Protein AF-A0A7K3YYY5-F1 (afdb_monomer)

Radius of gyration: 22.56 Å; Cα contacts (8 Å, |Δi|>4): 299; chains: 1; bounding box: 50×40×74 Å

Solvent-accessible surface area (backbone atoms only — not comparable to full-atom values): 12704 Å² total; per-residue (Å²): 137,84,73,69,53,54,70,49,76,43,69,66,47,81,52,103,86,49,78,46,68,67,45,71,48,71,44,64,75,82,80,77,89,84,65,95,71,80,77,69,100,55,52,62,62,56,84,66,67,57,39,70,59,38,50,56,49,40,70,74,57,62,87,79,85,76,77,93,59,60,60,48,72,91,52,88,85,40,77,23,64,22,61,86,87,33,50,31,91,79,64,41,36,48,59,25,50,51,29,37,53,50,30,53,53,37,41,52,52,23,49,49,37,33,51,49,20,52,54,51,44,55,50,47,31,72,74,62,37,45,80,34,54,57,45,85,54,64,94,80,47,94,68,83,51,62,58,44,33,63,44,50,62,44,84,63,59,23,55,51,57,47,48,66,56,49,55,48,41,58,50,51,52,52,53,53,56,56,44,58,40,90,84,51,71,62,51,35,68,64,28,47,32,39,32,54,47,30,52,54,42,23,53,40,22,45,49,54,32,49,48,43,45,26,32,74,70,66,53,135

Sequence (220 aa):
MSRKSVSFRAKEINSDVAQIRDLAISIGAVHEERWDETMGPTPFPGVSALRSWDHHLLNRYKPFYLPFCDLCCICTYGKCDLTGDKRGACGITMPAQQSRMVLIAACIGAATHTSHARHLLSHVIEQFGSDCPVNVGGTSVEVEAPISRLVCGVKPETLGDLEPVLDYCENQITQLLAAAHTGQEGNNLDFESKVFHAGMIDHVGMEVADLAQVSALGYP

Secondary structure (DSSP, 8-state):
-----EEEEEEEEE-SS-EEEEEEEEE--------SSPPPS-SS--TTTTHHHHHHHHHHS------S-SEE-SSTT-PEE-STT-B-TT--BHHHHHHHHHHHHHHHHHHHHHHHHHHHHHHHHHHH-TTPBP-SSGGG-S-S-HHHHHHH-----BGGGGHHHHHHHHHHHHHHHHHTSTTS---HHHHHHHHHHHHHHHHHHHHHHHHHHHHHH---

Nearest PDB structures (foldseek):
  8riu-assembly1_A  TM=9.844E-01  e=3.563E-17  Candidatus Methanoperedenaceae archaeon GB50
  9c0q-assembly1_A  TM=9.875E-01  e=2.666E-16  Methanosarcina thermophila
  3cf4-assembly1_A  TM=9.831E-01  e=1.002E-15  Methanosarcina barkeri
  6elq-assembly1_A  TM=6.031E-01  e=2.777E-03  Carboxydothermus hydrogenoformans
  7b7t-assembly1_B  TM=5.421E-01  e=3.815E-03  Carboxydothermus hydrogenoformans Z-2901

Structure (mmCIF, N/CA/C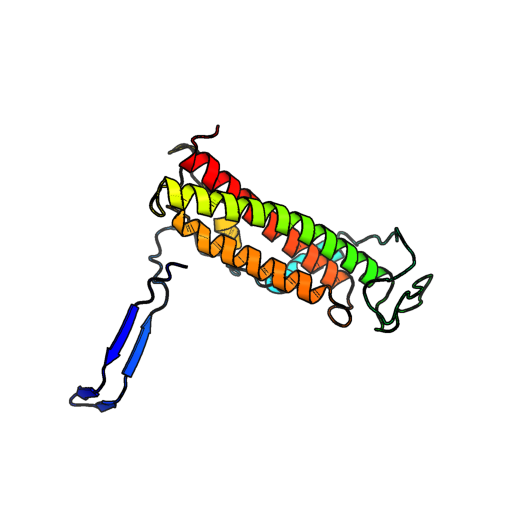/O backbone):
data_AF-A0A7K3YYY5-F1
#
_entry.id   AF-A0A7K3YYY5-F1
#
loop_
_atom_site.group_PDB
_atom_site.id
_atom_site.type_symbol
_atom_site.label_atom_id
_atom_site.label_alt_id
_atom_site.label_comp_id
_atom_site.label_asym_id
_atom_site.label_entity_id
_atom_site.label_seq_id
_atom_site.pdbx_PDB_ins_code
_atom_site.Cartn_x
_atom_site.Cartn_y
_atom_site.Cartn_z
_atom_site.occupancy
_atom_site.B_iso_or_equiv
_atom_site.auth_seq_id
_atom_site.auth_comp_id
_atom_site.auth_asym_id
_atom_site.auth_atom_id
_atom_site.pdbx_PDB_model_num
ATOM 1 N N . MET A 1 1 ? -0.045 4.866 18.875 1.00 37.22 1 MET A N 1
ATOM 2 C CA . MET A 1 1 ? 0.785 3.883 19.649 1.00 37.22 1 MET A CA 1
ATOM 3 C C . MET A 1 1 ? 0.439 3.911 21.144 1.00 37.22 1 MET A C 1
ATOM 5 O O . MET A 1 1 ? 1.209 4.416 21.956 1.00 37.22 1 MET A O 1
ATOM 9 N N . SER A 1 2 ? -0.661 3.268 21.538 1.00 30.84 2 SER A N 1
ATOM 10 C CA . SER A 1 2 ? -0.829 2.737 22.900 1.00 30.84 2 SER A CA 1
ATOM 11 C C . SER A 1 2 ? -0.650 1.220 22.851 1.00 30.84 2 SER A C 1
ATOM 13 O O . SER A 1 2 ? -1.593 0.438 22.925 1.00 30.84 2 SER A O 1
ATOM 15 N N . ARG A 1 3 ? 0.596 0.772 22.652 1.00 44.41 3 ARG A N 1
ATOM 16 C CA . ARG A 1 3 ? 0.935 -0.632 22.896 1.00 44.41 3 ARG A CA 1
ATOM 17 C C . ARG A 1 3 ? 0.920 -0.790 24.410 1.00 44.41 3 ARG A C 1
ATOM 19 O O . ARG A 1 3 ? 1.881 -0.382 25.058 1.00 44.41 3 ARG A O 1
ATOM 26 N N . LYS A 1 4 ? -0.143 -1.354 24.992 1.00 42.31 4 LYS A N 1
ATOM 27 C CA . LYS A 1 4 ? -0.104 -1.838 26.382 1.00 42.31 4 LYS A CA 1
ATOM 28 C C . LYS A 1 4 ? 0.835 -3.047 26.445 1.00 42.31 4 LYS A C 1
ATOM 30 O O . LYS A 1 4 ? 0.408 -4.187 26.554 1.00 42.31 4 LYS A O 1
ATOM 35 N N . SER A 1 5 ? 2.133 -2.790 26.307 1.00 45.72 5 SER A N 1
ATOM 36 C CA . SER A 1 5 ? 3.184 -3.757 26.573 1.00 45.72 5 SER A CA 1
ATOM 37 C C . SER A 1 5 ? 3.315 -3.877 28.081 1.00 45.72 5 SER A C 1
ATOM 39 O O . SER A 1 5 ? 3.649 -2.899 28.757 1.00 45.72 5 SER A O 1
ATOM 41 N N . VAL A 1 6 ? 3.058 -5.063 28.617 1.00 61.53 6 VAL A N 1
ATOM 42 C CA . VAL A 1 6 ? 3.334 -5.336 30.025 1.00 61.53 6 VAL A CA 1
ATOM 43 C C . VAL A 1 6 ? 4.808 -5.701 30.117 1.00 61.53 6 VAL A C 1
ATOM 45 O O . VAL A 1 6 ? 5.219 -6.786 29.712 1.00 61.53 6 VAL A O 1
ATOM 48 N N . SER A 1 7 ? 5.624 -4.770 30.609 1.00 57.38 7 SER A N 1
ATOM 49 C CA . SER A 1 7 ? 7.030 -5.037 30.906 1.00 57.38 7 SER A CA 1
ATOM 50 C C . SER A 1 7 ? 7.212 -5.273 32.401 1.00 57.38 7 SER A C 1
ATOM 52 O O . SER A 1 7 ? 6.953 -4.380 33.208 1.00 57.38 7 SER A O 1
ATOM 54 N N . PHE A 1 8 ? 7.701 -6.452 32.763 1.00 72.50 8 PHE A N 1
ATOM 55 C CA . PHE A 1 8 ? 8.108 -6.809 34.113 1.00 72.50 8 PHE A CA 1
ATOM 56 C C . PHE A 1 8 ? 9.637 -6.881 34.180 1.00 72.50 8 PHE A C 1
ATOM 58 O O . PHE A 1 8 ? 10.280 -7.485 33.322 1.00 72.50 8 PHE A O 1
ATOM 65 N N . ARG A 1 9 ? 10.238 -6.265 35.201 1.00 78.88 9 ARG A N 1
ATOM 66 C CA . ARG A 1 9 ? 11.679 -6.363 35.471 1.00 78.88 9 ARG A CA 1
ATOM 67 C C . ARG A 1 9 ? 11.901 -6.815 36.907 1.00 78.88 9 ARG A C 1
ATOM 69 O O . ARG A 1 9 ? 11.417 -6.166 37.830 1.00 78.88 9 ARG A O 1
ATOM 76 N N . ALA A 1 10 ? 12.685 -7.871 37.086 1.00 81.31 10 ALA A N 1
ATOM 77 C CA . ALA A 1 10 ? 13.155 -8.341 38.381 1.00 81.31 10 ALA A CA 1
ATOM 78 C C . ALA A 1 10 ? 14.687 -8.341 38.406 1.00 81.31 10 ALA A C 1
ATOM 80 O O . ALA A 1 10 ? 15.334 -8.930 37.546 1.00 81.31 10 ALA A O 1
ATOM 81 N N . LYS A 1 11 ? 15.270 -7.676 39.409 1.00 75.56 11 LYS A N 1
ATOM 82 C CA . LYS A 1 11 ? 16.732 -7.593 39.569 1.00 75.56 11 LYS A CA 1
ATOM 83 C C . LYS A 1 11 ? 17.349 -8.927 39.985 1.00 75.56 11 LYS A C 1
ATOM 85 O O . LYS A 1 11 ? 18.438 -9.262 39.540 1.00 75.56 11 LYS A O 1
ATOM 90 N N . GLU A 1 12 ? 16.651 -9.688 40.819 1.00 76.19 12 GLU A N 1
ATOM 91 C CA . GLU A 1 12 ? 17.109 -10.995 41.276 1.00 76.19 12 GLU A CA 1
ATOM 92 C C . GLU A 1 12 ? 15.895 -11.862 41.624 1.00 76.19 12 GLU A C 1
ATOM 94 O O . GLU A 1 12 ? 15.002 -11.425 42.352 1.00 76.19 12 GLU A O 1
ATOM 99 N N . ILE A 1 13 ? 15.845 -13.071 41.068 1.00 81.75 13 ILE A N 1
ATOM 100 C CA . ILE A 1 13 ? 14.869 -14.110 41.393 1.00 81.75 13 ILE A CA 1
ATOM 101 C C . ILE A 1 13 ? 15.654 -15.304 41.915 1.00 81.75 13 ILE A C 1
ATOM 103 O O . ILE A 1 13 ? 16.412 -15.926 41.172 1.00 81.75 13 ILE A O 1
ATOM 107 N N . ASN A 1 14 ? 15.449 -15.618 43.191 1.00 78.56 14 ASN A N 1
ATOM 108 C CA . ASN A 1 14 ? 15.999 -16.803 43.833 1.00 78.56 14 ASN A CA 1
ATOM 109 C C . ASN A 1 14 ? 14.876 -17.817 44.024 1.00 78.56 14 ASN A C 1
ATOM 111 O O . ASN A 1 14 ? 13.866 -17.518 44.660 1.00 78.56 14 ASN A O 1
ATOM 115 N N . SER A 1 15 ? 15.064 -19.006 43.469 1.00 80.88 15 SER A N 1
ATOM 116 C CA . SER A 1 15 ? 14.205 -20.168 43.681 1.00 80.88 15 SER A CA 1
ATOM 117 C C . SER A 1 15 ? 15.064 -21.361 44.085 1.00 80.88 15 SER A C 1
ATOM 119 O O . SER A 1 15 ? 16.271 -21.364 43.838 1.00 80.88 15 SER A O 1
ATOM 121 N N . ASP A 1 16 ? 14.437 -22.404 44.625 1.00 78.69 16 ASP A N 1
ATOM 122 C CA . ASP A 1 16 ? 15.117 -23.644 45.026 1.00 78.69 16 ASP A CA 1
ATOM 123 C C . ASP A 1 16 ? 15.798 -24.377 43.849 1.00 78.69 16 ASP A C 1
ATOM 125 O O . ASP A 1 16 ? 16.561 -25.318 44.057 1.00 78.69 16 ASP A O 1
ATOM 129 N N . VAL A 1 17 ? 15.532 -23.947 42.608 1.00 77.06 17 VAL A N 1
ATOM 130 C CA . VAL A 1 17 ? 16.016 -24.572 41.369 1.00 77.06 17 VAL A CA 1
ATOM 131 C C . VAL A 1 17 ? 16.963 -23.658 40.577 1.00 77.06 17 VAL A C 1
ATOM 133 O O . VAL A 1 17 ? 17.814 -24.152 39.840 1.00 77.06 17 VAL A O 1
ATOM 136 N N . ALA A 1 18 ? 16.849 -22.333 40.709 1.00 72.69 18 ALA A N 1
ATOM 137 C CA . ALA A 1 18 ? 17.673 -21.383 39.962 1.00 72.69 18 ALA A CA 1
ATOM 138 C C . ALA A 1 18 ? 17.751 -19.999 40.623 1.00 72.69 18 ALA A C 1
ATOM 140 O O . ALA A 1 18 ? 16.767 -19.498 41.176 1.00 72.69 18 ALA A O 1
ATOM 141 N N . GLN A 1 19 ? 18.914 -19.361 40.465 1.00 82.94 19 GLN A N 1
ATOM 142 C CA . GLN A 1 19 ? 19.168 -17.953 40.769 1.00 82.94 19 GLN A CA 1
ATOM 143 C C . GLN A 1 19 ? 19.337 -17.188 39.452 1.00 82.94 19 GLN A C 1
ATOM 145 O O . GLN A 1 19 ? 20.291 -17.416 38.708 1.00 82.94 19 GLN A O 1
ATOM 150 N N . ILE A 1 20 ? 18.393 -16.298 39.152 1.00 81.19 20 ILE A N 1
ATOM 151 C CA . ILE A 1 20 ? 18.349 -15.510 37.916 1.00 81.19 20 ILE A CA 1
ATOM 152 C C . ILE A 1 20 ? 18.539 -14.041 38.282 1.00 81.19 20 ILE A C 1
ATOM 154 O O . ILE A 1 20 ? 17.787 -13.497 39.089 1.00 81.19 20 ILE A O 1
ATOM 158 N N . ARG A 1 21 ? 19.535 -13.389 37.680 1.00 77.81 21 ARG A N 1
ATOM 159 C CA . ARG A 1 21 ? 19.787 -11.950 37.831 1.00 77.81 21 ARG A CA 1
ATOM 160 C C . ARG A 1 21 ? 19.373 -11.207 36.569 1.00 77.81 21 ARG A C 1
AT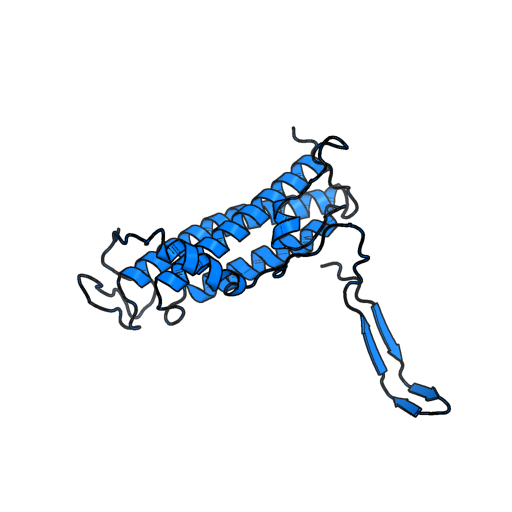OM 162 O O . ARG A 1 21 ? 19.509 -11.742 35.473 1.00 77.81 21 ARG A O 1
ATOM 169 N N . ASP A 1 22 ? 18.862 -9.995 36.756 1.00 81.62 22 ASP A N 1
ATOM 170 C CA . ASP A 1 22 ? 18.472 -9.065 35.690 1.00 81.62 22 ASP A CA 1
ATOM 171 C C . ASP A 1 22 ? 17.435 -9.622 34.696 1.00 81.62 22 ASP A C 1
ATOM 173 O O . ASP A 1 22 ? 17.550 -9.470 33.479 1.00 81.62 22 ASP A O 1
ATOM 177 N N . LEU A 1 23 ? 16.372 -10.248 35.211 1.00 78.31 23 LEU A N 1
ATOM 178 C CA . LEU A 1 23 ? 15.281 -10.746 34.379 1.00 78.31 23 LEU A CA 1
ATOM 179 C C . LEU A 1 23 ? 14.399 -9.591 33.882 1.00 78.31 23 LEU A C 1
ATOM 181 O O . LEU A 1 23 ? 13.774 -8.881 34.672 1.00 78.31 23 LEU A O 1
ATOM 185 N N . ALA A 1 24 ? 14.282 -9.453 32.563 1.00 74.25 24 ALA A N 1
ATOM 186 C CA . ALA A 1 24 ? 13.327 -8.566 31.909 1.00 74.25 24 ALA A CA 1
ATOM 187 C C . ALA A 1 24 ? 12.376 -9.385 31.029 1.00 74.25 24 ALA A C 1
ATOM 189 O O . ALA A 1 24 ? 12.809 -10.056 30.095 1.00 74.25 24 ALA A O 1
ATOM 190 N N . ILE A 1 25 ? 11.079 -9.315 31.324 1.00 74.19 25 ILE A N 1
ATOM 191 C CA . ILE A 1 25 ? 10.012 -9.939 30.541 1.00 74.19 25 ILE A CA 1
ATOM 192 C C . ILE A 1 25 ? 9.185 -8.819 29.919 1.00 74.19 25 ILE A C 1
ATOM 194 O O . ILE A 1 25 ? 8.678 -7.954 30.629 1.00 74.19 25 ILE A O 1
ATOM 198 N N . SER A 1 26 ? 9.026 -8.853 28.601 1.00 59.25 26 SER A N 1
ATOM 199 C CA . SER A 1 26 ? 8.143 -7.947 27.869 1.00 59.25 26 SER A CA 1
ATOM 200 C C . SER A 1 26 ? 7.083 -8.776 27.163 1.00 59.25 26 SER A C 1
ATOM 202 O O . SER A 1 26 ? 7.399 -9.520 26.237 1.00 59.25 26 SER A O 1
ATOM 204 N N . ILE A 1 27 ? 5.835 -8.652 27.605 1.00 62.72 27 ILE A N 1
ATOM 205 C CA . ILE A 1 27 ? 4.683 -9.245 26.927 1.00 62.72 27 ILE A CA 1
ATOM 206 C C . ILE A 1 27 ? 4.158 -8.198 25.941 1.00 62.72 27 ILE A C 1
ATOM 208 O O . ILE A 1 27 ? 3.929 -7.043 26.314 1.00 62.72 27 ILE A O 1
ATOM 212 N N . GLY A 1 28 ? 4.038 -8.595 24.670 1.00 58.12 28 GLY A N 1
ATOM 213 C CA . GLY A 1 28 ? 3.443 -7.777 23.610 1.00 58.12 28 GLY A CA 1
ATOM 214 C C . GLY A 1 28 ? 1.947 -7.532 23.832 1.00 58.12 28 GLY A C 1
ATOM 215 O O . GLY A 1 28 ? 1.412 -7.845 24.892 1.00 58.12 28 GLY A O 1
ATOM 216 N N . ALA A 1 29 ? 1.261 -6.965 22.838 1.00 57.94 29 ALA A N 1
ATOM 217 C CA . ALA A 1 29 ? -0.191 -6.813 22.908 1.00 57.94 29 ALA A CA 1
ATOM 218 C C . ALA A 1 29 ? -0.850 -8.189 23.125 1.00 57.94 29 ALA A C 1
ATOM 220 O O . ALA A 1 29 ? -0.596 -9.127 22.371 1.00 57.94 29 ALA A O 1
ATOM 221 N N . VAL A 1 30 ? -1.649 -8.311 24.186 1.00 52.91 30 VAL A N 1
ATOM 222 C CA . VAL A 1 30 ? -2.445 -9.510 24.461 1.00 52.91 30 VAL A CA 1
ATOM 223 C C . VAL A 1 30 ? -3.780 -9.318 23.757 1.00 52.91 30 VAL A C 1
ATOM 225 O O . VAL A 1 30 ? -4.568 -8.468 24.165 1.00 52.91 30 VAL A O 1
ATOM 228 N N . HIS A 1 31 ? -4.005 -10.075 22.687 1.00 51.03 31 HIS A N 1
ATOM 229 C CA . HIS A 1 31 ? -5.295 -10.130 22.010 1.00 51.03 31 HIS A CA 1
ATOM 230 C C . HIS A 1 31 ? -6.090 -11.297 22.588 1.00 51.03 31 HIS A C 1
ATOM 232 O O . HIS A 1 31 ? -5.642 -12.440 22.566 1.00 51.03 31 HIS A O 1
ATOM 238 N N . GLU A 1 32 ? -7.249 -10.992 23.154 1.00 49.09 32 GLU A N 1
ATOM 239 C CA . GLU A 1 32 ? -8.235 -11.993 23.539 1.00 49.09 32 GLU A CA 1
ATOM 240 C C . GLU A 1 32 ? -8.949 -12.427 22.245 1.00 49.09 32 GLU A C 1
ATOM 242 O O . GLU A 1 32 ? -9.440 -11.569 21.509 1.00 49.09 32 GLU A O 1
ATOM 247 N N . GLU A 1 33 ? -8.958 -13.722 21.905 1.00 51.88 33 GLU A N 1
ATOM 248 C CA . GLU A 1 33 ? -9.746 -14.221 20.766 1.00 51.88 33 GLU A CA 1
ATOM 249 C C . GLU A 1 33 ? -11.235 -14.004 21.080 1.00 51.88 33 GLU A C 1
ATOM 251 O O . GLU A 1 33 ? -11.827 -14.726 21.878 1.00 51.88 33 GLU A O 1
ATOM 256 N N . ARG A 1 34 ? -11.824 -12.953 20.498 1.00 55.72 34 ARG A N 1
ATOM 257 C CA . ARG A 1 34 ? -13.210 -12.512 20.753 1.00 55.72 34 ARG A CA 1
ATOM 258 C C . ARG A 1 34 ? -14.171 -12.767 19.588 1.00 55.72 34 ARG A C 1
ATOM 260 O O . ARG A 1 34 ? -15.271 -12.219 19.567 1.00 55.72 34 ARG A O 1
ATOM 267 N N . TRP A 1 35 ? -13.770 -13.560 18.599 1.00 74.19 35 TRP A N 1
ATOM 268 C CA . TRP A 1 35 ? -14.572 -13.815 17.401 1.00 74.19 35 TRP A CA 1
ATOM 269 C C . TRP A 1 35 ? -14.365 -15.231 16.857 1.00 74.19 35 TRP A C 1
ATOM 271 O O . TRP A 1 35 ? -13.250 -15.742 16.850 1.00 74.19 35 TRP A O 1
ATOM 281 N N . ASP A 1 36 ? -15.453 -15.850 16.397 1.00 74.88 36 ASP A N 1
ATOM 2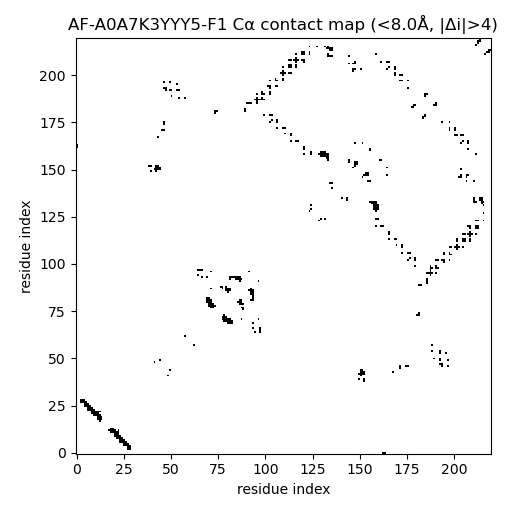82 C CA . ASP A 1 36 ? -15.480 -17.253 15.955 1.00 74.88 36 ASP A CA 1
ATOM 283 C C . ASP A 1 36 ? -14.849 -17.471 14.563 1.00 74.88 36 ASP A C 1
ATOM 285 O O . ASP A 1 36 ? -14.702 -18.603 14.097 1.00 74.88 36 ASP A O 1
ATOM 289 N N . GLU A 1 37 ? -14.479 -16.391 13.869 1.00 76.62 37 GLU A N 1
ATOM 290 C CA . GLU A 1 37 ? -13.865 -16.450 12.545 1.00 76.62 37 GLU A CA 1
ATOM 291 C C . GLU A 1 37 ? -12.387 -16.830 12.640 1.00 76.62 37 GLU A C 1
ATOM 293 O O . GLU A 1 37 ? -11.580 -16.176 13.299 1.00 76.62 37 GLU A O 1
ATOM 298 N N . THR A 1 38 ? -12.005 -17.891 11.928 1.00 82.94 38 THR A N 1
ATOM 299 C CA . THR A 1 38 ? -10.602 -18.303 11.855 1.00 82.94 38 THR A CA 1
ATOM 300 C C . THR A 1 38 ? -9.789 -17.269 11.083 1.00 82.94 38 THR A C 1
ATOM 302 O O . THR A 1 38 ? -10.114 -16.940 9.941 1.00 82.94 38 THR A O 1
ATOM 305 N N . MET A 1 39 ? -8.695 -16.798 11.683 1.00 85.38 39 MET A N 1
ATOM 306 C CA . MET A 1 39 ? -7.787 -15.855 11.038 1.00 85.38 39 MET A CA 1
ATOM 307 C C . MET A 1 39 ? -7.217 -16.433 9.735 1.00 85.38 39 MET A C 1
ATOM 309 O O . MET A 1 39 ? -6.764 -17.580 9.680 1.00 85.38 39 MET A O 1
ATOM 313 N N . GLY A 1 40 ? -7.225 -15.612 8.684 1.00 85.56 40 GLY A N 1
ATOM 314 C CA . GLY A 1 40 ? -6.629 -15.960 7.399 1.00 85.56 40 GLY A CA 1
ATOM 315 C C . GLY A 1 40 ? -5.110 -16.179 7.487 1.00 85.56 40 GLY A C 1
ATOM 316 O O . GLY A 1 40 ? -4.467 -15.818 8.472 1.00 85.56 40 GLY A O 1
ATOM 317 N N . PRO A 1 41 ? -4.489 -16.736 6.435 1.00 90.00 41 PRO A N 1
ATOM 318 C CA . PRO A 1 41 ? -3.081 -17.135 6.467 1.00 90.00 41 PRO A CA 1
ATOM 319 C C . PRO A 1 41 ? -2.093 -15.960 6.435 1.00 90.00 41 PRO A C 1
ATOM 321 O O . PRO A 1 41 ? -0.885 -16.177 6.524 1.00 90.00 41 PRO A O 1
ATOM 324 N N . THR A 1 42 ? -2.557 -14.727 6.208 1.00 93.62 42 THR A N 1
ATOM 325 C CA . THR A 1 42 ? -1.673 -13.586 5.924 1.00 93.62 42 THR A CA 1
ATOM 326 C C . THR A 1 42 ? -2.216 -12.265 6.490 1.00 93.62 42 THR A C 1
ATOM 328 O O . THR A 1 42 ? -2.483 -11.348 5.717 1.00 93.62 42 THR A O 1
ATOM 331 N N . PRO A 1 43 ? -2.394 -12.139 7.820 1.00 94.56 43 PRO A N 1
ATOM 332 C CA . PRO A 1 43 ? -2.711 -10.854 8.440 1.00 94.56 43 PRO A CA 1
ATOM 333 C C . PRO A 1 43 ? -1.521 -9.893 8.308 1.00 94.56 43 PRO A C 1
ATOM 335 O O . PRO A 1 43 ? -0.365 -10.310 8.416 1.00 94.56 43 PRO A O 1
ATOM 338 N N . PHE A 1 44 ? -1.806 -8.610 8.087 1.00 96.94 44 PHE A N 1
ATOM 339 C CA . PHE A 1 44 ? -0.809 -7.561 7.849 1.00 96.94 44 PHE A CA 1
ATOM 340 C C . PHE A 1 44 ? 0.223 -7.957 6.772 1.00 96.94 44 PHE A C 1
ATOM 342 O O . PHE A 1 44 ? 1.430 -7.983 7.046 1.00 96.94 44 PHE A O 1
ATOM 349 N N . PRO A 1 45 ? -0.217 -8.292 5.541 1.00 98.06 45 PRO A N 1
ATOM 350 C CA . PRO A 1 45 ? 0.679 -8.780 4.503 1.00 98.06 45 PRO A CA 1
ATOM 351 C C . PRO A 1 45 ? 1.793 -7.769 4.218 1.00 98.06 45 PRO A C 1
ATOM 353 O O . PRO A 1 45 ? 1.551 -6.576 4.042 1.00 98.06 45 PRO A O 1
ATOM 356 N N . GLY A 1 46 ? 3.033 -8.249 4.145 1.00 97.88 46 GLY A N 1
ATOM 357 C CA . GLY A 1 46 ? 4.125 -7.465 3.576 1.00 97.88 46 GLY A CA 1
ATOM 358 C C . GLY A 1 46 ? 4.016 -7.384 2.052 1.00 97.88 46 GLY A C 1
ATOM 359 O O . GLY A 1 46 ? 3.316 -8.178 1.428 1.00 97.88 46 GLY A O 1
ATOM 360 N N . VAL A 1 47 ? 4.795 -6.489 1.445 1.00 97.38 47 VAL A N 1
ATOM 361 C CA . VAL A 1 47 ? 4.811 -6.213 -0.007 1.00 97.38 47 VAL A CA 1
ATOM 362 C C . VAL A 1 47 ? 4.955 -7.459 -0.902 1.00 97.38 47 VAL A C 1
ATOM 364 O O . VAL A 1 47 ? 4.523 -7.451 -2.049 1.00 97.38 47 VAL A O 1
ATOM 367 N N . SER A 1 48 ? 5.575 -8.538 -0.418 1.00 96.94 48 SER A N 1
ATOM 368 C CA . SER A 1 48 ? 5.761 -9.785 -1.176 1.00 96.94 48 SER A CA 1
ATOM 369 C C . SER A 1 48 ? 4.786 -10.905 -0.807 1.00 96.94 48 SER A C 1
ATOM 371 O O . SER A 1 48 ? 4.810 -11.957 -1.447 1.00 96.94 48 SER A O 1
ATOM 373 N N . ALA A 1 49 ? 3.947 -10.716 0.213 1.00 97.88 49 ALA A N 1
ATOM 374 C CA . ALA A 1 49 ? 3.174 -11.798 0.813 1.00 97.88 49 ALA A CA 1
ATOM 375 C C . ALA A 1 49 ? 2.106 -12.365 -0.139 1.00 97.88 49 ALA A C 1
ATOM 377 O O . ALA A 1 49 ? 1.885 -13.573 -0.160 1.00 97.88 49 ALA A O 1
ATOM 378 N N . LEU A 1 50 ? 1.509 -11.510 -0.977 1.00 97.62 50 LEU A N 1
ATOM 379 C CA . LEU A 1 50 ? 0.479 -11.891 -1.952 1.00 97.62 50 LEU A CA 1
ATOM 380 C C . LEU A 1 50 ? 1.028 -12.124 -3.367 1.00 97.62 50 LEU A C 1
ATOM 382 O O . LEU A 1 50 ? 0.276 -12.470 -4.276 1.00 97.62 50 LEU A O 1
ATOM 386 N N . ARG A 1 51 ? 2.352 -12.045 -3.555 1.00 97.94 51 ARG A N 1
ATOM 387 C CA . ARG A 1 51 ? 3.003 -12.123 -4.873 1.00 97.94 51 ARG A CA 1
ATOM 388 C C . ARG A 1 51 ? 2.595 -13.353 -5.684 1.00 97.94 51 ARG A C 1
ATOM 390 O O . ARG A 1 51 ? 2.466 -13.272 -6.902 1.00 97.94 51 ARG A O 1
ATOM 397 N N . SER A 1 52 ? 2.434 -14.509 -5.042 1.00 98.06 52 SER A N 1
ATOM 398 C CA . SER A 1 52 ? 2.028 -15.743 -5.730 1.00 98.06 52 SER A CA 1
ATOM 399 C C . SER A 1 52 ? 0.624 -15.631 -6.329 1.00 98.06 52 SER A C 1
ATOM 401 O O . SER A 1 52 ? 0.406 -16.051 -7.467 1.00 98.06 52 SER A O 1
ATOM 403 N N . TRP A 1 53 ? -0.304 -15.028 -5.588 1.00 98.06 53 TRP A N 1
ATOM 404 C CA . TRP A 1 53 ? -1.657 -14.740 -6.044 1.00 98.06 53 TRP A CA 1
ATOM 405 C C . TRP A 1 53 ? -1.663 -13.664 -7.132 1.00 98.06 53 TRP A C 1
ATOM 407 O O . TRP A 1 53 ? -2.277 -13.850 -8.183 1.00 98.06 53 TRP A O 1
ATOM 417 N N . ASP A 1 54 ? -0.886 -12.600 -6.950 1.00 98.44 54 ASP A N 1
ATOM 418 C CA . ASP A 1 54 ? -0.759 -11.530 -7.939 1.00 98.44 54 ASP A CA 1
ATOM 419 C C . ASP A 1 54 ? -0.232 -12.062 -9.273 1.00 98.44 54 ASP A C 1
ATOM 421 O O . ASP A 1 54 ? -0.795 -11.792 -10.332 1.00 98.44 54 ASP A O 1
ATOM 425 N N . HIS A 1 55 ? 0.810 -12.897 -9.242 1.00 98.50 55 HIS A N 1
ATOM 426 C CA . HIS A 1 55 ? 1.354 -13.532 -10.445 1.00 98.50 55 HIS A CA 1
ATOM 427 C C . HIS A 1 55 ? 0.361 -14.503 -11.087 1.00 98.50 55 HIS A C 1
ATOM 429 O O . HIS A 1 55 ? 0.335 -14.617 -12.314 1.00 98.50 55 HIS A O 1
ATOM 435 N N . HIS A 1 56 ? -0.493 -15.168 -10.302 1.00 98.50 56 HIS A N 1
ATOM 436 C CA . HIS A 1 56 ? -1.591 -15.962 -10.854 1.00 98.50 56 HIS A CA 1
ATOM 437 C C . HIS A 1 56 ? -2.552 -15.088 -11.674 1.00 98.50 56 HIS A C 1
ATOM 439 O O . HIS A 1 56 ? -2.913 -15.458 -12.798 1.00 98.50 56 HIS A O 1
ATOM 445 N N . LEU A 1 57 ? -2.917 -13.910 -11.156 1.00 98.50 57 LEU A N 1
ATOM 446 C CA . LEU A 1 57 ? -3.756 -12.942 -11.865 1.00 98.50 57 LEU A CA 1
ATOM 447 C C . LEU A 1 57 ? -3.054 -12.384 -13.106 1.00 98.50 57 LEU A C 1
ATOM 449 O O . LEU A 1 57 ? -3.632 -12.433 -14.190 1.00 98.50 57 LEU A O 1
ATOM 453 N N . LEU A 1 58 ? -1.804 -11.933 -12.984 1.00 98.19 58 LEU A N 1
ATOM 454 C CA . LEU A 1 58 ? -1.020 -11.339 -14.077 1.00 98.19 58 LEU A CA 1
ATOM 455 C C . LEU A 1 58 ? -0.707 -12.335 -15.200 1.00 98.19 58 LEU A C 1
ATOM 457 O O . LEU A 1 58 ? -0.549 -11.947 -16.358 1.00 98.19 58 LEU A O 1
ATOM 461 N N . ASN A 1 59 ? -0.645 -13.631 -14.889 1.00 97.62 59 ASN A N 1
ATOM 462 C CA . ASN A 1 59 ? -0.497 -14.666 -15.907 1.00 97.62 59 ASN A CA 1
ATOM 463 C C . ASN A 1 59 ? -1.757 -14.797 -16.782 1.00 97.62 59 ASN A C 1
ATOM 465 O O . ASN A 1 59 ? -1.652 -15.052 -17.984 1.00 97.62 59 ASN A O 1
ATOM 469 N N . ARG A 1 60 ? -2.947 -14.607 -16.193 1.00 98.00 60 ARG A N 1
ATOM 470 C CA . ARG A 1 60 ? -4.226 -14.605 -16.920 1.00 98.00 60 ARG A CA 1
ATOM 471 C C . ARG A 1 60 ? -4.478 -13.266 -17.612 1.00 98.00 60 ARG A C 1
ATOM 473 O O . ARG A 1 60 ? -4.807 -13.242 -18.794 1.00 98.00 60 ARG A O 1
ATOM 480 N N . TYR A 1 61 ? -4.313 -12.172 -16.879 1.00 97.94 61 TYR A N 1
ATOM 481 C CA . TYR A 1 61 ? -4.542 -10.801 -17.320 1.00 97.94 61 TYR A CA 1
ATOM 482 C C . TYR A 1 61 ? -3.198 -10.110 -17.523 1.00 97.94 61 TYR A C 1
ATOM 484 O O . TYR A 1 61 ? -2.692 -9.413 -16.645 1.00 97.94 61 TYR A O 1
ATOM 492 N N . LYS A 1 62 ? -2.593 -10.357 -18.688 1.00 97.19 62 LYS A N 1
ATOM 493 C CA . LYS A 1 62 ? -1.253 -9.854 -18.989 1.00 97.19 62 LYS A CA 1
ATOM 494 C C . LYS A 1 62 ? -1.252 -8.324 -19.065 1.00 97.19 62 LYS A C 1
ATOM 496 O O . LYS A 1 62 ? -2.053 -7.775 -19.827 1.00 97.19 62 LYS A O 1
ATOM 501 N N . PRO A 1 63 ? -0.336 -7.646 -18.356 1.00 95.75 63 PRO A N 1
ATOM 502 C CA . PRO A 1 63 ? -0.155 -6.210 -18.496 1.00 95.75 63 PRO A CA 1
ATOM 503 C C . PRO A 1 63 ? 0.174 -5.833 -19.937 1.00 95.75 63 PRO A C 1
ATOM 505 O O . PRO A 1 63 ? 0.943 -6.521 -20.618 1.00 95.75 63 PRO A O 1
ATOM 508 N N . PHE A 1 64 ? -0.387 -4.716 -20.383 1.00 94.38 64 PHE A N 1
ATOM 509 C CA . PHE A 1 64 ? -0.088 -4.136 -21.681 1.00 94.38 64 PHE A CA 1
ATOM 510 C C . PHE A 1 64 ? 0.623 -2.798 -21.494 1.00 94.38 64 PHE A C 1
ATOM 512 O O . PHE A 1 64 ? 0.091 -1.883 -20.870 1.00 94.38 64 PHE A O 1
ATOM 519 N N . TYR A 1 65 ? 1.838 -2.705 -22.029 1.00 93.38 65 TYR A N 1
ATOM 520 C CA . TYR A 1 65 ? 2.751 -1.590 -21.800 1.00 93.38 65 TYR A CA 1
ATOM 521 C C . TYR A 1 65 ? 2.740 -0.620 -22.980 1.00 93.38 65 TYR A C 1
ATOM 523 O O . TYR A 1 65 ? 3.350 -0.888 -24.017 1.00 93.38 65 TYR A O 1
ATOM 531 N N . LEU A 1 66 ? 2.059 0.513 -22.808 1.00 92.00 66 LEU A N 1
ATOM 532 C CA . LEU A 1 66 ? 2.057 1.636 -23.744 1.00 92.00 66 LEU A CA 1
ATOM 533 C C . LEU A 1 66 ? 2.743 2.848 -23.094 1.00 92.00 66 LEU A C 1
ATOM 535 O O . LEU A 1 66 ? 2.138 3.492 -22.233 1.00 92.00 66 LEU A O 1
ATOM 539 N N . PRO A 1 67 ? 3.991 3.183 -23.476 1.00 87.31 67 PRO A N 1
ATOM 540 C CA . PRO A 1 67 ? 4.703 4.295 -22.862 1.00 87.31 67 PRO A CA 1
ATOM 541 C C . PRO A 1 67 ? 4.021 5.619 -23.184 1.00 87.31 67 PRO A C 1
ATOM 543 O O . PRO A 1 67 ? 3.835 5.965 -24.346 1.00 87.31 67 PRO A O 1
ATOM 546 N N . PHE A 1 68 ? 3.724 6.406 -22.149 1.00 88.31 68 PHE A N 1
ATOM 547 C CA . PHE A 1 68 ? 3.368 7.817 -22.324 1.00 88.31 68 PHE A CA 1
ATOM 548 C C . PHE A 1 68 ? 4.597 8.683 -22.659 1.00 88.31 68 PHE A C 1
ATOM 550 O O . PHE A 1 68 ? 4.462 9.799 -23.154 1.00 88.31 68 PHE A O 1
ATOM 557 N N . CYS A 1 69 ? 5.797 8.192 -22.333 1.00 92.94 69 CYS A N 1
ATOM 558 C CA . CYS A 1 69 ? 7.080 8.848 -22.546 1.00 92.94 69 CYS A CA 1
ATOM 559 C C . CYS A 1 69 ? 8.164 7.783 -22.727 1.00 92.94 69 CYS A C 1
ATOM 561 O O . CYS A 1 69 ? 8.262 6.862 -21.914 1.00 92.94 69 CYS A O 1
ATOM 563 N N . ASP A 1 70 ? 9.014 7.950 -23.741 1.00 95.81 70 ASP A N 1
ATOM 564 C CA . ASP A 1 70 ? 10.093 7.001 -24.035 1.00 95.81 70 ASP A CA 1
ATOM 565 C C . ASP A 1 70 ? 11.359 7.209 -23.181 1.00 95.81 70 ASP A C 1
ATOM 567 O O . ASP A 1 70 ? 12.386 6.560 -23.388 1.00 95.81 70 ASP A O 1
ATOM 571 N N . LEU A 1 71 ? 11.308 8.119 -22.204 1.00 96.56 71 LEU A N 1
ATOM 572 C CA . LEU A 1 71 ? 12.452 8.506 -21.383 1.00 96.56 71 LEU A CA 1
ATOM 573 C C . LEU A 1 71 ? 12.253 8.154 -19.906 1.00 96.56 71 LEU A C 1
ATOM 575 O O . LEU A 1 71 ? 11.184 8.355 -19.330 1.00 96.56 71 LEU A O 1
ATOM 579 N N . CYS A 1 72 ? 13.336 7.745 -19.245 1.00 97.31 72 CYS A N 1
ATOM 580 C CA . CYS A 1 72 ? 13.413 7.698 -17.785 1.00 97.31 72 CYS A CA 1
ATOM 581 C C . CYS A 1 72 ? 14.194 8.904 -17.239 1.00 97.31 72 CYS A C 1
ATOM 583 O O . CYS A 1 72 ? 15.365 9.104 -17.573 1.00 97.31 72 CYS A O 1
ATOM 585 N N . CYS A 1 73 ? 13.558 9.661 -16.338 1.00 96.44 73 CYS A N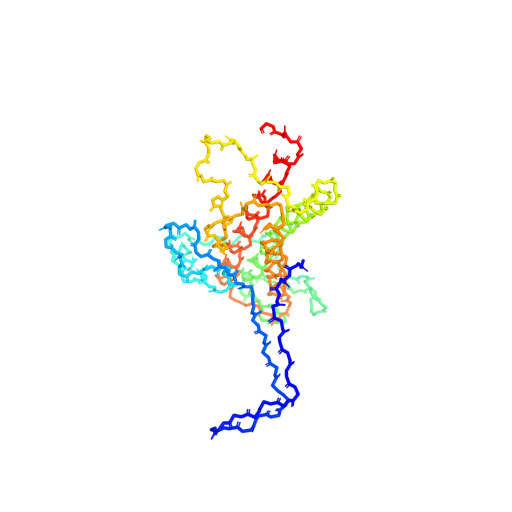 1
ATOM 586 C CA . CYS A 1 73 ? 14.082 10.906 -15.756 1.00 96.44 73 CYS A CA 1
ATOM 587 C C . CYS A 1 73 ? 14.198 10.874 -14.215 1.00 96.44 73 CYS A C 1
ATOM 589 O O . CYS A 1 73 ? 14.297 11.925 -13.596 1.00 96.44 73 CYS A O 1
ATOM 591 N N . ILE A 1 74 ? 14.148 9.694 -13.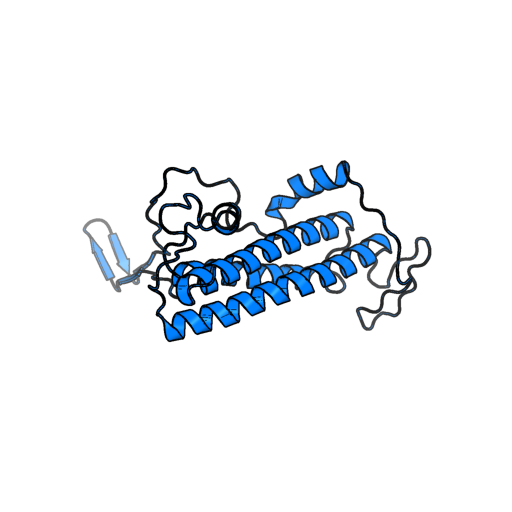584 1.00 95.56 74 ILE A N 1
ATOM 592 C CA . ILE A 1 74 ? 14.002 9.562 -12.116 1.00 95.56 74 ILE A CA 1
ATOM 593 C C . ILE A 1 74 ? 15.285 9.886 -11.324 1.00 95.56 74 ILE A C 1
ATOM 595 O O . ILE A 1 74 ? 15.216 10.161 -10.132 1.00 95.56 74 ILE A O 1
ATOM 599 N N . CYS A 1 75 ? 16.466 9.863 -11.945 1.00 97.19 75 CYS A N 1
ATOM 600 C CA . CYS A 1 75 ? 17.727 10.133 -11.249 1.00 97.19 75 CYS A CA 1
ATOM 601 C C . CYS A 1 75 ? 18.724 10.898 -12.122 1.00 97.19 75 CYS A C 1
ATOM 603 O O . CYS A 1 75 ? 18.513 11.095 -13.320 1.00 97.19 75 CYS A O 1
ATOM 605 N N . THR A 1 76 ? 19.848 11.272 -11.515 1.00 97.44 76 THR A N 1
ATOM 606 C CA . THR A 1 76 ? 20.917 12.071 -12.126 1.00 97.44 76 THR A CA 1
ATOM 607 C C . THR A 1 76 ? 21.776 11.319 -13.146 1.00 97.44 76 THR A C 1
ATOM 609 O O . THR A 1 76 ? 22.542 11.960 -13.855 1.00 97.44 76 THR A O 1
ATOM 612 N N . TYR A 1 77 ? 21.643 9.993 -13.274 1.00 96.06 77 TYR A N 1
ATOM 613 C CA . TYR A 1 77 ? 22.240 9.256 -14.399 1.00 96.06 77 TYR A CA 1
ATOM 614 C C . TYR A 1 77 ? 21.498 9.491 -15.723 1.00 96.06 77 TYR A C 1
ATOM 616 O O . TYR A 1 77 ? 22.052 9.241 -16.790 1.00 96.06 77 TYR A O 1
ATOM 624 N N . GLY A 1 78 ? 20.227 9.899 -15.658 1.00 87.94 78 GLY A N 1
ATOM 625 C CA . GLY A 1 78 ? 19.404 10.188 -16.829 1.00 87.94 78 GLY A CA 1
ATOM 626 C C . GLY A 1 78 ? 19.595 11.609 -17.382 1.00 87.94 78 GLY A C 1
ATOM 627 O O . GLY A 1 78 ? 20.415 12.380 -16.901 1.00 87.94 78 GLY A O 1
ATOM 628 N N . LYS A 1 79 ? 18.813 12.017 -18.391 1.00 95.44 79 LYS A N 1
ATOM 629 C CA . LYS A 1 79 ? 17.668 11.303 -18.998 1.00 95.44 79 LYS A CA 1
ATOM 630 C C . LYS A 1 79 ? 18.117 10.079 -19.808 1.00 95.44 79 LYS A C 1
ATOM 632 O O . LYS A 1 79 ? 18.991 10.195 -20.658 1.00 95.44 79 LYS A O 1
ATOM 637 N N . CYS A 1 80 ? 17.518 8.915 -19.553 1.00 98.19 80 CYS A N 1
ATOM 638 C CA . CYS A 1 80 ? 17.786 7.687 -20.311 1.00 98.19 80 CYS A CA 1
ATOM 639 C C . CYS A 1 80 ? 16.741 7.504 -21.418 1.00 98.19 80 CYS A C 1
ATOM 641 O O . CYS A 1 80 ? 15.553 7.497 -21.103 1.00 98.19 80 CYS A O 1
ATOM 643 N N . ASP A 1 81 ? 17.175 7.309 -22.664 1.00 97.94 81 ASP A N 1
ATOM 644 C CA . ASP A 1 81 ? 16.317 6.882 -23.779 1.00 97.94 81 ASP A CA 1
ATOM 645 C C . ASP A 1 81 ? 16.067 5.370 -23.712 1.00 97.94 81 ASP A C 1
ATOM 647 O O . ASP A 1 81 ? 17.010 4.577 -23.759 1.00 97.94 81 ASP A O 1
ATOM 651 N N . LEU A 1 82 ? 14.798 4.988 -23.580 1.00 97.56 82 LEU A N 1
ATOM 652 C CA . LEU A 1 82 ? 14.339 3.606 -23.457 1.00 97.56 82 LEU A CA 1
ATOM 653 C C . LEU A 1 82 ? 13.600 3.115 -24.716 1.00 97.56 82 LEU A C 1
ATOM 655 O O . LEU A 1 82 ? 12.947 2.075 -24.666 1.00 97.56 82 LEU A O 1
ATOM 659 N N . THR A 1 83 ? 13.687 3.842 -25.836 1.00 96.00 83 THR A N 1
ATOM 660 C CA . THR A 1 83 ? 13.050 3.456 -27.105 1.00 96.00 83 THR A CA 1
ATOM 661 C C . THR A 1 83 ? 13.509 2.066 -27.555 1.00 96.00 83 THR A C 1
ATOM 663 O O . THR A 1 83 ? 14.706 1.764 -27.554 1.00 96.00 83 THR A O 1
ATOM 666 N N . GLY A 1 84 ? 12.565 1.233 -28.001 1.00 92.44 84 GLY A N 1
ATOM 667 C CA . GLY A 1 84 ? 12.845 -0.131 -28.449 1.00 92.44 84 GLY A CA 1
ATOM 668 C C . GLY A 1 84 ? 13.206 -1.052 -27.282 1.00 92.44 84 GLY A C 1
ATOM 669 O O . GLY A 1 84 ? 12.428 -1.213 -26.346 1.00 92.44 84 GLY A O 1
ATOM 670 N N . ASP A 1 85 ? 14.380 -1.674 -27.353 1.00 94.12 85 ASP A N 1
ATOM 671 C CA . ASP A 1 85 ? 14.916 -2.610 -26.357 1.00 94.12 85 ASP A CA 1
ATOM 672 C C . ASP A 1 85 ? 16.050 -2.007 -25.507 1.00 94.12 85 ASP A C 1
ATOM 674 O O . ASP A 1 85 ? 16.717 -2.717 -24.742 1.00 94.12 85 ASP A O 1
ATOM 678 N N . LYS A 1 86 ? 16.257 -0.686 -25.606 1.00 97.62 86 LYS A N 1
ATOM 679 C CA . LYS A 1 86 ? 17.255 0.035 -24.815 1.00 97.62 86 LYS A CA 1
ATOM 680 C C . LYS A 1 86 ? 16.976 -0.084 -23.318 1.00 97.62 86 LYS A C 1
ATOM 682 O O . LYS A 1 86 ? 15.846 -0.243 -22.851 1.00 97.62 86 LYS A O 1
ATOM 687 N N . ARG A 1 87 ? 18.053 0.039 -22.547 1.00 97.50 87 ARG A N 1
ATOM 688 C CA . ARG A 1 87 ? 18.028 0.030 -21.086 1.00 97.50 87 ARG A CA 1
ATOM 689 C C . ARG A 1 87 ? 18.555 1.343 -20.546 1.00 97.50 87 ARG A C 1
ATOM 691 O O . ARG A 1 87 ? 19.450 1.952 -21.129 1.00 97.50 87 ARG A O 1
ATOM 698 N N . GLY A 1 88 ? 18.022 1.749 -19.400 1.00 97.81 88 GLY A N 1
ATOM 699 C CA . GLY A 1 88 ? 18.561 2.883 -18.664 1.00 97.81 88 GLY A CA 1
ATOM 700 C C . GLY A 1 88 ? 19.958 2.581 -18.129 1.00 97.81 88 GLY A C 1
ATOM 701 O O . GLY A 1 88 ? 20.372 1.425 -18.064 1.00 97.81 88 GLY A O 1
ATOM 702 N N . ALA A 1 89 ? 20.662 3.614 -17.669 1.00 97.69 89 ALA A N 1
ATOM 703 C CA . ALA A 1 89 ? 21.997 3.468 -17.085 1.00 97.69 89 ALA A CA 1
ATOM 704 C C . ALA A 1 89 ? 22.039 2.480 -15.897 1.00 97.69 89 ALA A C 1
ATOM 706 O O . ALA A 1 89 ? 23.050 1.825 -15.675 1.00 97.69 89 ALA A O 1
ATOM 707 N N . CYS A 1 90 ? 20.930 2.331 -15.162 1.00 97.00 90 CYS A N 1
ATOM 708 C CA . CYS A 1 90 ? 20.780 1.353 -14.079 1.00 97.00 90 CYS A CA 1
ATOM 709 C C . CYS A 1 90 ? 20.275 -0.033 -14.532 1.00 97.00 90 CYS A C 1
ATOM 711 O O . CYS A 1 90 ? 19.988 -0.882 -13.694 1.00 97.00 90 CYS A O 1
ATOM 713 N N . GLY A 1 91 ? 20.114 -0.267 -15.837 1.00 97.31 91 GLY A N 1
ATOM 714 C CA . GLY A 1 91 ? 19.667 -1.541 -16.409 1.00 97.31 91 GLY A CA 1
ATOM 715 C C . GLY A 1 91 ? 18.150 -1.719 -16.549 1.00 97.31 91 GLY A C 1
ATOM 716 O O . GLY A 1 91 ? 17.725 -2.724 -17.129 1.00 97.31 91 GLY A O 1
ATOM 717 N N . ILE A 1 92 ? 17.340 -0.764 -16.072 1.00 97.94 92 ILE A N 1
ATOM 718 C CA . ILE A 1 92 ? 15.872 -0.820 -16.170 1.00 97.94 92 ILE A CA 1
ATOM 719 C C . ILE A 1 92 ? 15.407 -0.821 -17.634 1.00 97.94 92 ILE A C 1
ATOM 721 O O . ILE A 1 92 ? 15.952 -0.095 -18.469 1.00 97.94 92 ILE A O 1
ATOM 725 N N . THR A 1 93 ? 14.407 -1.644 -17.941 1.00 97.50 93 THR A N 1
ATOM 726 C CA . THR A 1 93 ? 13.774 -1.735 -19.265 1.00 97.50 93 THR A CA 1
ATOM 727 C C . THR A 1 93 ? 12.562 -0.809 -19.357 1.00 97.50 93 THR A C 1
ATOM 729 O O . THR A 1 93 ? 12.041 -0.356 -18.337 1.00 97.50 93 THR A O 1
ATOM 732 N N . MET A 1 94 ? 12.070 -0.560 -20.574 1.00 97.19 94 MET A N 1
ATOM 733 C CA . MET A 1 94 ? 10.849 0.223 -20.780 1.00 97.19 94 MET A CA 1
ATOM 734 C C . MET 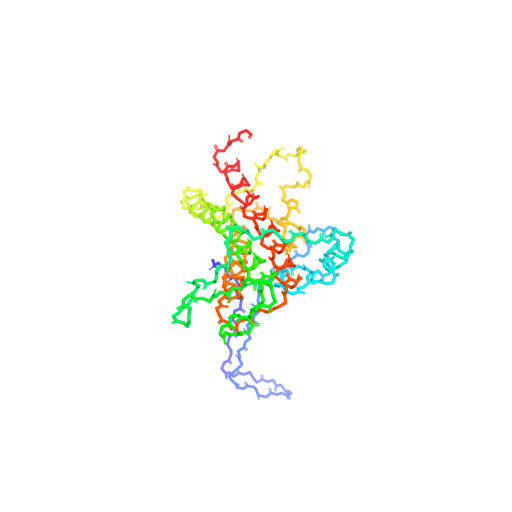A 1 94 ? 9.622 -0.333 -20.021 1.00 97.19 94 MET A C 1
ATOM 736 O O . MET A 1 94 ? 9.006 0.442 -19.287 1.00 97.19 94 MET A O 1
ATOM 740 N N . PRO A 1 95 ? 9.281 -1.641 -20.089 1.00 97.06 95 PRO A N 1
ATOM 741 C CA . PRO A 1 95 ? 8.159 -2.184 -19.317 1.00 97.06 95 PRO A CA 1
ATOM 742 C C . PRO A 1 95 ? 8.307 -1.964 -17.811 1.00 97.06 95 PRO A C 1
ATOM 744 O O . PRO A 1 95 ? 7.386 -1.473 -17.170 1.00 97.06 95 PRO A O 1
ATOM 747 N N . ALA A 1 96 ? 9.489 -2.244 -17.249 1.00 97.50 96 ALA A N 1
ATOM 748 C CA . ALA A 1 96 ? 9.729 -2.056 -15.820 1.00 97.50 96 ALA A CA 1
ATOM 749 C C . ALA A 1 96 ? 9.651 -0.576 -15.415 1.00 97.50 96 ALA A C 1
ATOM 751 O O . ALA A 1 96 ? 9.105 -0.257 -14.363 1.00 97.50 96 ALA A O 1
ATOM 752 N N . GLN A 1 97 ? 10.140 0.341 -16.256 1.00 97.50 97 GLN A N 1
ATOM 753 C CA . GLN A 1 97 ? 10.000 1.776 -16.017 1.00 97.50 97 GLN A CA 1
ATOM 754 C C . GLN A 1 97 ? 8.533 2.220 -16.031 1.00 97.50 97 GLN A C 1
ATOM 756 O O . GLN A 1 97 ? 8.150 3.036 -15.194 1.00 97.50 97 GLN A O 1
ATOM 761 N N . GLN A 1 98 ? 7.710 1.704 -16.944 1.00 96.69 98 GLN A N 1
ATOM 762 C CA . GLN A 1 98 ? 6.280 2.016 -16.965 1.00 96.69 98 GLN A CA 1
ATOM 763 C C . GLN A 1 98 ? 5.574 1.492 -15.719 1.00 96.69 98 GLN A C 1
ATOM 765 O O . GLN A 1 98 ? 4.918 2.276 -15.036 1.00 96.69 98 GLN A O 1
ATOM 770 N N . SER A 1 99 ? 5.780 0.220 -15.366 1.00 97.50 99 SER A N 1
ATOM 771 C CA . SER A 1 99 ? 5.223 -0.361 -14.140 1.00 97.50 99 SER A CA 1
ATOM 772 C C . SER A 1 99 ? 5.657 0.418 -12.898 1.00 97.50 99 SER A C 1
ATOM 774 O O . SER A 1 99 ? 4.854 0.671 -12.007 1.00 97.50 99 SER A O 1
ATOM 776 N N . ARG A 1 100 ? 6.912 0.884 -12.855 1.00 98.12 100 ARG A N 1
ATOM 777 C CA . ARG A 1 100 ? 7.425 1.743 -11.781 1.00 98.12 100 ARG A CA 1
ATOM 778 C C . ARG A 1 100 ? 6.693 3.081 -11.693 1.00 98.12 100 ARG A C 1
ATOM 780 O O . ARG A 1 100 ? 6.384 3.527 -10.593 1.00 98.12 100 ARG A O 1
ATOM 787 N N . MET A 1 101 ? 6.401 3.719 -12.827 1.00 97.62 101 MET A N 1
ATOM 788 C CA . MET A 1 101 ? 5.607 4.954 -12.845 1.00 97.62 101 MET A CA 1
ATOM 789 C C . MET A 1 101 ? 4.165 4.715 -12.386 1.00 97.62 101 MET A C 1
ATOM 791 O O . MET A 1 101 ? 3.621 5.547 -11.663 1.00 97.62 101 MET A O 1
ATOM 795 N N . VAL A 1 102 ? 3.567 3.578 -12.753 1.00 97.44 102 VAL A N 1
ATOM 796 C CA . VAL A 1 102 ? 2.234 3.176 -12.276 1.00 97.44 102 VAL A CA 1
ATOM 797 C C . VAL A 1 102 ? 2.251 2.906 -10.772 1.00 97.44 102 VAL A C 1
ATOM 799 O O . VAL A 1 102 ? 1.366 3.391 -10.076 1.00 97.44 102 VAL A O 1
ATOM 802 N N . LEU A 1 103 ? 3.279 2.233 -10.242 1.00 98.56 103 LEU A N 1
ATOM 803 C CA . LEU A 1 103 ? 3.451 2.052 -8.798 1.00 98.56 103 LEU A CA 1
ATOM 804 C C . LEU A 1 103 ? 3.529 3.396 -8.070 1.00 98.56 103 LEU A C 1
ATOM 806 O O . LEU A 1 103 ? 2.850 3.583 -7.067 1.00 98.56 103 LEU A O 1
ATOM 810 N N . ILE A 1 104 ? 4.307 4.352 -8.587 1.00 98.56 104 ILE A N 1
ATOM 811 C CA . ILE A 1 104 ? 4.375 5.702 -8.010 1.00 98.56 104 ILE A CA 1
ATOM 812 C C . ILE A 1 104 ? 2.987 6.359 -8.014 1.00 98.56 104 ILE A C 1
ATOM 814 O O . ILE A 1 104 ? 2.586 6.922 -6.999 1.00 98.56 104 ILE A O 1
ATOM 818 N N . ALA A 1 105 ? 2.237 6.261 -9.115 1.00 98.31 105 ALA A N 1
ATOM 819 C CA . ALA A 1 105 ? 0.882 6.806 -9.200 1.00 98.31 105 ALA A CA 1
ATOM 820 C C . ALA A 1 105 ? -0.090 6.136 -8.210 1.00 98.31 105 ALA A C 1
ATOM 822 O O . ALA A 1 105 ? -0.842 6.831 -7.530 1.00 98.31 105 ALA A O 1
ATOM 823 N N . ALA A 1 106 ? -0.036 4.809 -8.072 1.00 98.75 106 ALA A N 1
ATOM 824 C CA . ALA A 1 106 ? -0.837 4.068 -7.100 1.00 98.75 106 ALA A CA 1
ATOM 825 C C . ALA A 1 106 ? -0.485 4.467 -5.657 1.00 98.75 106 ALA A C 1
ATOM 827 O O . ALA A 1 106 ? -1.380 4.715 -4.852 1.00 98.75 106 ALA A O 1
ATOM 828 N N . CYS A 1 107 ? 0.806 4.629 -5.344 1.00 98.81 107 CYS A N 1
ATOM 829 C CA . CYS A 1 107 ? 1.257 5.128 -4.045 1.00 98.81 107 CYS A CA 1
ATOM 830 C C . CYS A 1 107 ? 0.776 6.557 -3.758 1.00 98.81 107 CYS A C 1
ATOM 832 O O . CYS A 1 107 ? 0.498 6.862 -2.605 1.00 98.81 107 CYS A O 1
ATOM 834 N N . ILE A 1 108 ? 0.664 7.432 -4.766 1.00 98.81 108 ILE A N 1
ATOM 835 C CA . ILE A 1 108 ? 0.099 8.782 -4.585 1.00 98.81 108 ILE A CA 1
ATOM 836 C C . ILE A 1 108 ? -1.369 8.698 -4.138 1.00 98.81 108 ILE A C 1
ATOM 838 O O . ILE A 1 108 ? -1.761 9.407 -3.209 1.00 98.81 108 ILE A O 1
ATOM 842 N N . GLY A 1 109 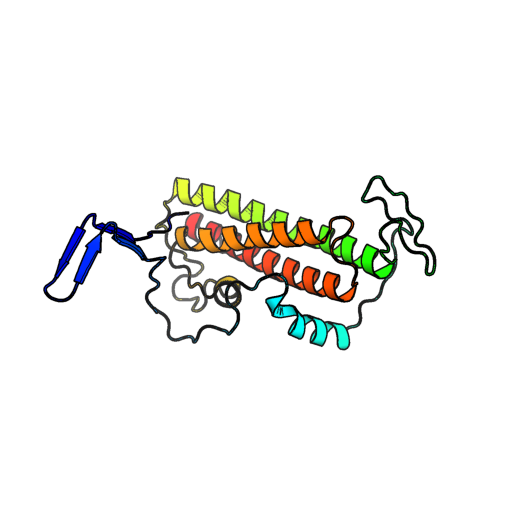? -2.162 7.821 -4.766 1.00 98.75 109 GLY A N 1
ATOM 843 C CA . GLY A 1 109 ? -3.552 7.563 -4.371 1.00 98.75 109 GLY A CA 1
ATOM 844 C C . GLY A 1 109 ? -3.648 7.011 -2.948 1.00 98.75 109 GLY A C 1
ATOM 845 O O . GLY A 1 109 ? -4.232 7.659 -2.080 1.00 98.75 109 GLY A O 1
ATOM 846 N N . ALA A 1 110 ? -2.946 5.905 -2.684 1.00 98.81 110 ALA A N 1
ATOM 847 C CA . ALA A 1 110 ? -2.902 5.269 -1.367 1.00 98.81 110 ALA A CA 1
ATOM 848 C C . ALA A 1 110 ? -2.453 6.232 -0.257 1.00 98.81 110 ALA A C 1
ATOM 850 O O . ALA A 1 110 ? -3.045 6.269 0.823 1.00 98.81 110 ALA A O 1
ATOM 851 N N . ALA A 1 111 ? -1.435 7.058 -0.519 1.00 98.81 111 ALA A N 1
ATOM 852 C CA . ALA A 1 111 ? -0.960 8.063 0.427 1.00 98.81 111 ALA A CA 1
ATOM 853 C C . ALA A 1 111 ? -1.992 9.166 0.678 1.00 98.81 111 ALA A C 1
ATOM 855 O O . ALA A 1 111 ? -2.100 9.642 1.805 1.00 98.81 111 ALA A O 1
ATOM 856 N N . THR A 1 112 ? -2.765 9.558 -0.337 1.00 98.81 112 THR A N 1
ATOM 857 C CA . THR A 1 112 ? -3.819 10.570 -0.193 1.00 98.81 112 THR A CA 1
ATOM 858 C C . THR A 1 112 ? -4.914 10.079 0.747 1.00 98.81 112 THR A C 1
ATOM 860 O O . THR A 1 112 ? -5.214 10.756 1.733 1.00 98.81 112 THR A O 1
ATOM 863 N N . HIS A 1 113 ? -5.468 8.889 0.504 1.00 98.88 113 HIS A N 1
ATOM 864 C CA . HIS A 1 113 ? -6.529 8.350 1.356 1.00 98.88 113 HIS A CA 1
ATOM 865 C C . HIS A 1 113 ? -6.012 7.975 2.751 1.00 98.88 113 HIS A C 1
ATOM 867 O O . HIS A 1 113 ? -6.660 8.299 3.743 1.00 98.88 113 HIS A O 1
ATOM 873 N N . THR A 1 114 ? -4.802 7.415 2.860 1.00 98.88 114 THR A N 1
ATOM 874 C CA . THR A 1 114 ? -4.184 7.115 4.166 1.00 98.88 114 THR A CA 1
ATOM 875 C C . THR A 1 114 ? -3.902 8.388 4.970 1.00 98.88 114 THR A C 1
ATOM 877 O O . THR A 1 114 ? -4.194 8.440 6.162 1.00 98.88 114 THR A O 1
ATOM 880 N N . SER A 1 115 ? -3.386 9.450 4.340 1.00 98.81 115 SER A N 1
ATOM 881 C CA . SER A 1 115 ? -3.148 10.731 5.019 1.00 98.81 115 SER A CA 1
ATOM 882 C C . SER A 1 115 ? -4.453 11.400 5.451 1.00 98.81 115 SER A C 1
ATOM 884 O O . SER A 1 115 ? -4.491 12.014 6.519 1.00 98.81 115 SER A O 1
ATOM 886 N N . HIS A 1 116 ? -5.507 11.299 4.637 1.00 98.75 116 HIS A N 1
ATOM 887 C CA . HIS A 1 116 ? -6.837 11.777 5.003 1.00 98.75 116 HIS A CA 1
ATOM 888 C C . HIS A 1 116 ? -7.364 11.030 6.234 1.00 98.75 116 HIS A C 1
ATOM 890 O O . HIS A 1 116 ? -7.721 11.670 7.225 1.00 98.75 116 HIS A O 1
ATOM 896 N N . ALA A 1 117 ? -7.311 9.695 6.206 1.00 98.75 117 ALA A N 1
ATOM 897 C CA . ALA A 1 117 ? -7.711 8.836 7.314 1.00 98.75 117 ALA A CA 1
ATOM 898 C C . ALA A 1 117 ? -6.930 9.149 8.596 1.00 98.75 117 ALA A C 1
ATOM 900 O O . ALA A 1 117 ? -7.533 9.312 9.654 1.00 98.75 117 ALA A O 1
ATOM 901 N N . ARG A 1 118 ? -5.601 9.309 8.507 1.00 98.75 118 ARG A N 1
ATOM 902 C CA . ARG A 1 118 ? -4.754 9.651 9.657 1.00 98.75 118 ARG A CA 1
ATOM 903 C C . ARG A 1 118 ? -5.162 10.970 10.289 1.00 98.75 118 ARG A C 1
ATOM 905 O O . ARG A 1 118 ? -5.345 11.028 11.502 1.00 98.75 118 ARG A O 1
ATOM 912 N N . HIS A 1 119 ? -5.300 12.018 9.482 1.00 98.75 119 HIS A N 1
ATOM 913 C CA . HIS A 1 119 ? -5.673 13.331 9.992 1.00 98.75 119 HIS A CA 1
ATOM 914 C C . HIS A 1 119 ? -7.055 13.302 10.657 1.00 98.75 119 HIS A C 1
ATOM 916 O O . HIS A 1 119 ? -7.212 13.794 11.774 1.00 98.75 119 HIS A O 1
ATOM 922 N N . LEU A 1 120 ? -8.039 12.692 9.989 1.00 98.69 120 LEU A N 1
ATOM 923 C CA . LEU A 1 120 ? -9.395 12.545 10.508 1.00 98.69 120 LEU A CA 1
ATOM 924 C C . LEU A 1 120 ? -9.409 11.753 11.819 1.00 98.69 120 LEU A C 1
ATOM 926 O O . LEU A 1 120 ? -9.940 12.253 12.806 1.00 98.69 120 LEU A O 1
ATOM 930 N N . LEU A 1 121 ? -8.796 10.565 11.847 1.00 98.69 121 LEU A N 1
ATOM 931 C CA . LEU A 1 121 ? -8.781 9.692 13.019 1.00 98.69 121 LEU A CA 1
ATOM 932 C C . LEU A 1 121 ? -8.126 10.380 14.219 1.00 98.69 121 LEU A C 1
ATOM 934 O O . LEU A 1 121 ? -8.692 10.376 15.308 1.00 98.69 121 LEU A O 1
ATOM 938 N N . SER A 1 122 ? -6.965 11.014 14.024 1.00 98.69 122 SER A N 1
ATOM 939 C CA . SER A 1 122 ? -6.303 11.772 15.092 1.00 98.69 122 SER A CA 1
ATOM 940 C C . SER A 1 122 ? -7.196 12.889 15.630 1.00 98.69 122 SER A C 1
ATOM 942 O O . SER A 1 122 ? -7.294 13.050 16.845 1.00 98.69 122 SER A O 1
ATOM 944 N N . HIS A 1 123 ? -7.887 13.614 14.747 1.00 98.62 123 HIS A N 1
ATOM 945 C CA . HIS A 1 123 ? -8.810 14.668 15.152 1.00 98.62 123 HIS A CA 1
ATOM 946 C C . HIS A 1 123 ? -10.002 14.120 15.949 1.00 98.62 123 HIS A C 1
ATOM 948 O O . HIS A 1 123 ? -10.294 14.622 17.032 1.00 98.62 123 HIS A O 1
ATOM 954 N N . VAL A 1 124 ? -10.682 13.076 15.464 1.00 98.50 124 VAL A N 1
ATOM 955 C CA . VAL A 1 124 ? -11.853 12.533 16.171 1.00 98.50 124 VAL A CA 1
ATOM 956 C C . VAL A 1 124 ? -11.474 11.832 17.477 1.00 98.50 124 VAL A C 1
ATOM 958 O O . VAL A 1 124 ? -12.227 11.923 18.440 1.00 98.50 124 VAL A O 1
ATOM 961 N N . ILE A 1 125 ? -10.285 11.228 17.578 1.00 98.50 125 ILE A N 1
ATOM 962 C CA . ILE A 1 125 ? -9.766 10.707 18.852 1.00 98.50 125 ILE A CA 1
ATOM 963 C C . ILE A 1 125 ? -9.500 11.847 19.841 1.00 98.50 125 ILE A C 1
ATOM 965 O O . ILE A 1 125 ? -9.818 11.710 21.020 1.00 98.50 125 ILE A O 1
ATOM 969 N N . GLU A 1 126 ? -8.946 12.976 19.392 1.00 98.38 126 GLU A N 1
ATOM 970 C CA . GLU A 1 126 ? -8.742 14.145 20.255 1.00 98.38 126 GLU A CA 1
ATOM 971 C C . GLU A 1 126 ? -10.075 14.711 20.773 1.00 98.38 126 GLU A C 1
ATOM 973 O O . GLU A 1 126 ? -10.170 15.090 21.939 1.00 98.38 126 GLU A O 1
ATOM 978 N N . GLN A 1 127 ? -11.110 14.748 19.926 1.00 98.38 127 GLN A N 1
ATOM 979 C CA . GLN A 1 127 ? -12.415 15.314 20.283 1.00 98.38 127 GLN A CA 1
ATOM 980 C C . GLN A 1 127 ? -13.299 14.365 21.109 1.00 98.38 127 GLN A C 1
ATOM 982 O O . GLN A 1 127 ? -13.966 14.809 22.043 1.00 98.38 127 GLN A O 1
ATOM 987 N N . PHE A 1 128 ? -13.325 13.073 20.771 1.00 97.75 128 PHE A N 1
ATOM 988 C CA . PHE A 1 128 ? -14.285 12.098 21.310 1.00 97.75 128 PHE A CA 1
ATOM 989 C C . PHE A 1 128 ? -13.637 10.986 22.148 1.00 97.75 128 PHE A C 1
ATOM 991 O O . PHE A 1 128 ? -14.344 10.213 22.793 1.00 97.75 128 PHE A O 1
ATOM 998 N N . GLY A 1 129 ? -12.304 10.931 22.191 1.00 97.31 129 GLY A N 1
ATOM 999 C CA . GLY A 1 129 ? -11.531 9.930 22.921 1.00 97.31 129 GLY A CA 1
ATOM 1000 C C . GLY A 1 129 ? -11.243 8.670 22.103 1.00 97.31 129 GLY A C 1
ATOM 1001 O O . GLY A 1 129 ? -11.985 8.302 21.194 1.00 97.31 129 GLY A O 1
ATOM 1002 N N . SER A 1 130 ? -10.161 7.969 22.459 1.00 97.38 130 SER A N 1
ATOM 1003 C CA . SER A 1 130 ? -9.788 6.689 21.832 1.00 97.38 130 SER A CA 1
ATOM 1004 C C . SER A 1 130 ? -10.846 5.609 22.017 1.00 97.38 130 SER A C 1
ATOM 1006 O O . SER A 1 130 ? -10.989 4.753 21.155 1.00 97.38 130 SER A O 1
ATOM 1008 N N . ASP A 1 131 ? -11.582 5.673 23.127 1.00 97.44 131 ASP A N 1
ATOM 1009 C CA . ASP A 1 131 ? -12.574 4.675 23.533 1.00 97.44 131 ASP A CA 1
ATOM 1010 C C . ASP A 1 131 ? -13.949 4.922 22.879 1.00 97.44 131 ASP A C 1
ATOM 1012 O O . ASP A 1 131 ? -14.920 4.231 23.190 1.00 97.44 131 ASP A O 1
ATOM 1016 N N . CYS A 1 132 ? -14.056 5.916 21.987 1.00 97.19 132 CYS A N 1
ATOM 1017 C CA . CYS A 1 132 ? -15.253 6.151 21.186 1.00 97.19 132 CYS A CA 1
ATOM 1018 C C . CYS A 1 132 ? -15.571 4.890 20.352 1.00 97.19 132 CYS A C 1
ATOM 1020 O O . CYS A 1 132 ? -14.690 4.431 19.617 1.00 97.19 132 CYS A O 1
ATOM 1022 N N . PRO A 1 133 ? -16.783 4.309 20.463 1.00 96.75 133 PRO A N 1
ATOM 1023 C CA . PRO A 1 133 ? -17.125 3.074 19.762 1.00 96.75 133 PRO A CA 1
ATOM 1024 C C . PRO A 1 133 ? -17.168 3.243 18.244 1.00 96.75 133 PRO A C 1
ATOM 1026 O O . PRO A 1 133 ? -17.687 4.242 17.744 1.00 96.75 133 PRO A O 1
ATOM 1029 N N . VAL A 1 134 ? -16.716 2.225 17.512 1.00 95.94 134 VAL A N 1
ATOM 1030 C CA . VAL A 1 134 ? -16.990 2.106 16.075 1.00 95.94 134 VAL A CA 1
ATOM 1031 C C . VAL A 1 134 ? -18.455 1.701 15.885 1.00 95.94 134 VAL A C 1
ATOM 1033 O O . VAL A 1 134 ? -18.913 0.697 16.427 1.00 95.94 134 VAL A O 1
ATOM 1036 N N . ASN A 1 135 ? -19.213 2.497 15.130 1.00 93.88 135 ASN A N 1
ATOM 1037 C CA . ASN A 1 135 ? -20.634 2.295 14.873 1.00 93.88 135 ASN A CA 1
ATOM 1038 C C . ASN A 1 135 ? -21.019 2.812 13.479 1.00 93.88 135 ASN A C 1
ATOM 1040 O O . ASN A 1 135 ? -21.284 3.998 13.301 1.00 93.88 135 ASN A O 1
ATOM 1044 N N . VAL A 1 136 ? -21.115 1.898 12.511 1.00 91.44 136 VAL A N 1
ATOM 1045 C CA . VAL A 1 136 ? -21.436 2.198 11.101 1.00 91.44 136 VAL A CA 1
ATOM 1046 C C . VAL A 1 136 ? -22.819 1.715 10.654 1.00 91.44 136 VAL A C 1
ATOM 1048 O O . VAL A 1 136 ? -23.066 1.476 9.478 1.00 91.44 136 VAL A O 1
ATOM 1051 N N . GLY A 1 137 ? -23.742 1.539 11.601 1.00 85.06 137 GLY A N 1
ATOM 1052 C CA . GLY A 1 137 ? -25.095 1.038 11.312 1.00 85.06 137 GLY A CA 1
ATOM 1053 C C . GLY A 1 137 ? -25.747 0.252 12.450 1.00 85.06 137 GLY A C 1
ATOM 1054 O O . GLY A 1 137 ? -26.727 -0.471 12.235 1.00 85.06 137 GLY A O 1
ATOM 1055 N N . GLY A 1 138 ? -25.213 0.374 13.669 1.00 82.31 138 GLY A N 1
ATOM 1056 C CA . GLY A 1 138 ? -25.680 -0.322 14.861 1.00 82.31 138 GLY A CA 1
ATOM 1057 C C . GLY A 1 138 ? -25.714 -1.834 14.666 1.00 82.31 138 GLY A C 1
ATOM 1058 O O . GLY A 1 138 ? -24.822 -2.427 14.073 1.00 82.31 138 GLY A O 1
ATOM 1059 N N . THR A 1 139 ? -26.795 -2.459 15.123 1.00 82.50 139 THR A N 1
ATOM 1060 C CA . THR A 1 139 ? -27.013 -3.909 15.007 1.00 82.50 139 THR A CA 1
ATOM 1061 C C . THR A 1 139 ? -27.457 -4.359 13.613 1.00 82.50 139 THR A C 1
ATOM 1063 O O . THR A 1 139 ? -27.822 -5.515 13.447 1.00 82.50 139 THR A O 1
ATOM 1066 N N . SER A 1 140 ? -27.520 -3.459 12.624 1.00 88.56 140 SER A N 1
ATOM 1067 C CA . SER A 1 140 ? -27.908 -3.823 11.250 1.00 88.56 140 SER A CA 1
ATOM 1068 C C . SER A 1 140 ? -26.709 -4.247 10.397 1.00 88.56 140 SER A C 1
ATOM 1070 O O . SER A 1 140 ? -26.897 -4.724 9.279 1.00 88.56 140 SER A O 1
ATOM 1072 N N . VAL A 1 141 ? -25.488 -4.055 10.907 1.00 87.88 141 VAL A N 1
ATOM 1073 C CA . VAL A 1 141 ? -24.233 -4.362 10.219 1.00 87.88 141 VAL A CA 1
ATOM 1074 C C . VAL A 1 141 ? -23.465 -5.402 11.030 1.00 87.88 141 VAL A C 1
ATOM 1076 O O . VAL A 1 141 ? -22.932 -5.106 12.092 1.00 87.88 141 VAL A O 1
ATOM 1079 N N . GLU A 1 142 ? -23.405 -6.628 10.511 1.00 85.12 142 GLU A N 1
ATOM 1080 C CA . GLU A 1 142 ? -22.702 -7.758 11.147 1.00 85.12 142 GLU A CA 1
ATOM 1081 C C . GLU A 1 142 ? -21.181 -7.738 10.893 1.00 85.12 142 GLU A C 1
ATOM 1083 O O . GLU A 1 142 ? -20.393 -8.312 11.649 1.00 85.12 142 GLU A O 1
ATOM 1088 N N . VAL A 1 143 ? -20.762 -7.087 9.802 1.00 89.50 143 VAL A N 1
ATOM 1089 C CA . VAL A 1 143 ? -19.358 -6.928 9.404 1.00 89.50 143 VAL A CA 1
ATOM 1090 C C . VAL A 1 143 ? -19.094 -5.449 9.161 1.00 89.50 143 VAL A C 1
ATOM 1092 O O . VAL A 1 143 ? -19.304 -4.927 8.072 1.00 89.50 143 VAL A O 1
ATOM 1095 N N . GLU A 1 144 ? -18.673 -4.787 10.227 1.00 90.69 144 GLU A N 1
ATOM 1096 C CA . GLU A 1 144 ? -18.423 -3.357 10.349 1.00 90.69 144 GLU A CA 1
ATOM 1097 C C . GLU A 1 144 ? -17.199 -2.894 9.554 1.00 90.69 144 GLU A C 1
ATOM 1099 O O . GLU A 1 144 ? -17.253 -1.853 8.913 1.00 90.69 144 GLU A O 1
ATOM 1104 N N . ALA A 1 145 ? -16.123 -3.686 9.554 1.00 94.94 145 ALA A N 1
ATOM 1105 C CA . ALA A 1 145 ? -14.835 -3.329 8.954 1.00 94.94 145 ALA A CA 1
ATOM 1106 C C . ALA A 1 145 ? -14.289 -4.470 8.074 1.00 94.94 145 ALA A C 1
ATOM 1108 O O . ALA A 1 145 ? -13.275 -5.084 8.419 1.00 94.94 145 ALA A O 1
ATOM 1109 N N . PRO A 1 146 ? -14.983 -4.860 6.988 1.00 94.56 146 PRO A N 1
ATOM 1110 C CA . PRO A 1 146 ? -14.645 -6.052 6.209 1.00 94.56 146 PRO A CA 1
ATOM 1111 C C . PRO A 1 146 ? -13.210 -6.060 5.666 1.00 94.56 146 PRO A C 1
ATOM 1113 O O . PRO A 1 146 ? -12.566 -7.112 5.670 1.00 94.56 146 PRO A O 1
ATOM 1116 N N . ILE A 1 147 ? -12.688 -4.919 5.215 1.00 96.94 147 ILE A N 1
ATOM 1117 C CA . ILE A 1 147 ? -11.351 -4.822 4.618 1.00 96.94 147 ILE A CA 1
ATOM 1118 C C . ILE A 1 147 ? -10.285 -4.922 5.712 1.00 96.94 147 ILE A C 1
ATOM 1120 O O . ILE A 1 147 ? -9.354 -5.715 5.581 1.00 96.94 147 ILE A O 1
ATOM 1124 N N . SER A 1 148 ? -10.435 -4.196 6.817 1.00 95.75 148 SER A N 1
ATOM 1125 C CA . SER A 1 148 ? -9.516 -4.239 7.960 1.00 95.75 148 SER A CA 1
ATOM 1126 C C . SER A 1 148 ? -9.526 -5.613 8.631 1.00 95.75 148 SER A C 1
ATOM 1128 O O . SER A 1 148 ? -8.468 -6.156 8.956 1.00 95.75 148 SER A O 1
ATOM 1130 N N . ARG A 1 149 ? -10.699 -6.242 8.758 1.00 93.50 149 ARG A N 1
ATOM 1131 C CA . ARG A 1 149 ? -10.830 -7.619 9.258 1.00 93.50 149 ARG A CA 1
ATOM 1132 C C . ARG A 1 149 ? -10.105 -8.608 8.350 1.00 93.50 149 ARG A C 1
ATOM 1134 O O . A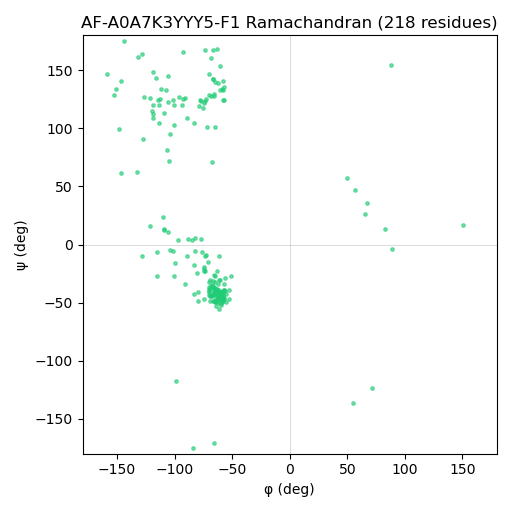RG A 1 149 ? -9.352 -9.440 8.848 1.00 93.50 149 ARG A O 1
ATOM 1141 N N . LEU A 1 150 ? -10.265 -8.488 7.031 1.00 94.38 150 LEU A N 1
ATOM 1142 C CA . LEU A 1 150 ? -9.621 -9.380 6.065 1.00 94.38 150 LEU A CA 1
ATOM 1143 C C . LEU A 1 150 ? -8.100 -9.182 5.988 1.00 94.38 150 LEU A C 1
ATOM 1145 O O . LEU A 1 150 ? -7.349 -10.155 6.006 1.00 94.38 150 LEU A O 1
ATOM 1149 N N . VAL A 1 151 ? -7.646 -7.934 5.865 1.00 96.44 151 VAL A N 1
ATOM 1150 C CA . VAL A 1 151 ? -6.240 -7.598 5.594 1.00 96.44 151 VAL A CA 1
ATOM 1151 C C . VAL A 1 151 ? -5.415 -7.593 6.875 1.00 96.44 151 VAL A C 1
ATOM 1153 O O . VAL A 1 151 ? -4.293 -8.096 6.891 1.00 96.44 151 VAL A O 1
ATOM 1156 N N . CYS A 1 152 ? -5.948 -7.034 7.957 1.00 95.00 152 CYS A N 1
ATOM 1157 C CA . CYS A 1 152 ? -5.224 -6.865 9.214 1.00 95.00 152 CYS A CA 1
ATOM 1158 C C . CYS A 1 152 ? -5.573 -7.941 10.247 1.00 95.00 152 CYS A C 1
ATOM 1160 O O . CYS A 1 152 ? -4.831 -8.106 11.210 1.00 95.00 152 CYS A O 1
ATOM 1162 N N . GLY A 1 153 ? -6.664 -8.694 10.072 1.00 91.94 153 GLY A N 1
ATOM 1163 C CA . GLY A 1 153 ? -7.111 -9.649 11.091 1.00 91.94 153 GLY A CA 1
ATOM 1164 C C . GLY A 1 153 ? -7.560 -8.960 12.382 1.00 91.94 153 GLY A C 1
ATOM 1165 O O . GLY A 1 153 ? -7.451 -9.544 13.456 1.00 91.94 153 GLY A O 1
ATOM 1166 N N . VAL A 1 154 ? -8.009 -7.704 12.291 1.00 90.00 154 VAL A N 1
ATOM 1167 C CA . VAL A 1 154 ? -8.448 -6.893 13.433 1.00 90.00 154 VAL A CA 1
ATOM 1168 C C . VAL A 1 154 ? -9.950 -6.670 13.339 1.00 90.00 154 VAL A C 1
ATOM 1170 O O . VAL A 1 154 ? -10.449 -6.298 12.280 1.00 90.00 154 VAL A O 1
ATOM 1173 N N . LYS A 1 155 ? -10.653 -6.850 14.459 1.00 91.75 155 LYS A N 1
ATOM 1174 C CA . LYS A 1 155 ? -12.051 -6.451 14.635 1.00 91.75 155 LYS A CA 1
ATOM 1175 C C . LYS A 1 155 ? -12.096 -5.174 15.489 1.00 91.75 155 LYS A C 1
ATOM 1177 O O . LYS A 1 155 ? -11.966 -5.285 16.707 1.00 91.75 155 LYS A O 1
ATOM 1182 N N . PRO A 1 156 ? -12.163 -3.977 14.881 1.00 93.31 156 PRO A N 1
ATOM 1183 C CA . PRO A 1 156 ? -12.091 -2.730 15.633 1.00 93.31 156 PRO A CA 1
ATOM 1184 C C . PRO A 1 156 ? -13.389 -2.485 16.413 1.00 93.31 156 PRO A C 1
ATOM 1186 O O . PRO A 1 156 ? -14.466 -2.448 15.823 1.00 93.31 156 PRO A O 1
ATOM 1189 N N . GLU A 1 157 ? -13.287 -2.287 17.729 1.00 93.81 157 GLU A N 1
ATOM 1190 C CA . GLU A 1 157 ? -14.429 -1.947 18.596 1.00 93.81 157 GLU A CA 1
ATOM 1191 C C . GLU A 1 157 ? -14.458 -0.443 18.907 1.00 93.81 157 GLU A C 1
ATOM 1193 O O . GLU A 1 157 ? -15.520 0.137 19.142 1.00 93.81 157 GLU A O 1
ATOM 1198 N N . THR A 1 158 ? -13.291 0.202 18.885 1.00 97.12 158 THR A N 1
ATOM 1199 C CA . THR A 1 158 ? -13.093 1.615 19.217 1.00 97.12 158 THR A CA 1
ATOM 1200 C C . THR A 1 158 ? -12.259 2.337 18.160 1.00 97.12 158 THR A C 1
ATOM 1202 O O . THR A 1 158 ? -11.525 1.712 17.391 1.00 97.12 158 THR A O 1
ATOM 1205 N N . LEU A 1 159 ? -12.318 3.672 18.133 1.00 97.94 159 LEU A N 1
ATOM 1206 C CA . LEU A 1 159 ? -11.458 4.476 17.256 1.00 97.94 159 LEU A CA 1
ATOM 1207 C C . LEU A 1 159 ? -9.964 4.198 17.497 1.00 97.94 159 LEU A C 1
ATOM 1209 O O . LEU A 1 159 ? -9.173 4.208 16.556 1.00 97.94 159 LEU A O 1
ATOM 1213 N N . GLY A 1 160 ? -9.569 3.913 18.742 1.00 97.38 160 GLY A N 1
ATOM 1214 C CA . GLY A 1 160 ? -8.194 3.549 19.086 1.00 97.38 160 GLY A CA 1
ATOM 1215 C C . GLY A 1 160 ? -7.696 2.282 18.380 1.00 97.38 160 GLY A C 1
ATOM 1216 O O . GLY A 1 160 ? -6.514 2.199 18.040 1.00 97.38 160 GLY A O 1
ATOM 1217 N N . ASP A 1 161 ? -8.587 1.332 18.084 1.00 96.44 161 ASP A N 1
ATOM 1218 C CA . ASP A 1 161 ? -8.241 0.082 17.391 1.00 96.44 161 ASP A CA 1
ATOM 1219 C C . ASP A 1 161 ? -7.900 0.296 15.908 1.00 96.44 161 ASP A C 1
ATOM 1221 O O . ASP A 1 161 ? -7.297 -0.575 15.277 1.00 96.44 161 ASP A O 1
ATOM 1225 N N . LEU A 1 162 ? -8.238 1.465 15.353 1.00 98.12 162 LEU A N 1
ATOM 1226 C CA . LEU A 1 162 ? -7.917 1.845 13.977 1.00 98.12 162 LEU A CA 1
ATOM 1227 C C . LEU A 1 162 ? -6.493 2.415 13.839 1.00 98.12 162 LEU A C 1
ATOM 1229 O O . LEU A 1 162 ? -5.944 2.425 12.735 1.00 98.12 162 LEU A O 1
ATOM 1233 N N . GLU A 1 163 ? -5.844 2.852 14.932 1.00 98.06 163 GLU A N 1
ATOM 1234 C CA . GLU A 1 163 ? -4.473 3.385 14.861 1.00 98.06 163 GLU A CA 1
ATOM 1235 C C . GLU A 1 163 ? -3.463 2.371 14.288 1.00 98.06 163 GLU A C 1
ATOM 1237 O O . GLU A 1 163 ? -2.725 2.743 13.372 1.00 98.06 163 GLU A O 1
ATOM 1242 N N . PRO A 1 164 ? -3.401 1.104 14.759 1.00 96.62 164 PRO A N 1
ATOM 1243 C CA . PRO A 1 164 ? -2.431 0.132 14.251 1.00 96.62 164 PRO A CA 1
ATOM 1244 C C . PRO A 1 164 ? -2.663 -0.239 12.781 1.00 96.62 164 PRO A C 1
ATOM 1246 O O . PRO A 1 164 ? -1.718 -0.610 12.084 1.00 96.62 164 PRO A O 1
ATOM 1249 N N . VAL A 1 165 ? -3.907 -0.130 12.305 1.00 98.25 165 VAL A N 1
ATOM 1250 C CA . VAL A 1 165 ? -4.268 -0.353 10.899 1.00 98.25 165 VAL A CA 1
ATOM 1251 C C . VAL A 1 165 ? -3.660 0.744 10.019 1.00 98.25 165 VAL A C 1
ATOM 1253 O O . VAL A 1 165 ? -3.037 0.441 8.998 1.00 98.25 165 VAL A O 1
ATOM 1256 N N . LEU A 1 166 ? -3.746 2.012 10.437 1.00 98.56 166 LEU A N 1
ATOM 1257 C CA . LEU A 1 166 ? -3.092 3.114 9.720 1.00 98.56 166 LEU A CA 1
ATOM 1258 C C . LEU A 1 166 ? -1.569 3.079 9.835 1.00 98.56 166 LEU A C 1
ATOM 1260 O O . LEU A 1 166 ? -0.898 3.318 8.832 1.00 98.56 166 LEU A O 1
ATOM 1264 N N . ASP A 1 167 ? -1.020 2.710 10.998 1.00 98.69 167 ASP A N 1
ATOM 1265 C CA . ASP A 1 167 ? 0.430 2.525 11.168 1.00 98.69 167 ASP A CA 1
ATOM 1266 C C . ASP A 1 167 ? 0.965 1.500 10.143 1.00 98.69 167 ASP A C 1
ATOM 1268 O O . ASP A 1 167 ? 2.037 1.675 9.554 1.00 98.69 167 ASP A O 1
ATOM 1272 N N . TYR A 1 168 ? 0.200 0.429 9.898 1.00 98.69 168 TYR A N 1
ATOM 1273 C CA . TYR A 1 168 ? 0.501 -0.553 8.859 1.00 98.69 168 TYR A CA 1
ATOM 1274 C C . TYR A 1 168 ? 0.429 0.051 7.450 1.00 98.69 168 TYR A C 1
ATOM 1276 O O . TYR A 1 168 ? 1.377 -0.121 6.679 1.00 98.69 168 TYR A O 1
ATOM 1284 N N . CYS A 1 169 ? -0.634 0.787 7.115 1.00 98.81 169 CYS A N 1
ATOM 1285 C CA . CYS A 1 169 ? -0.786 1.416 5.798 1.00 98.81 169 CYS A CA 1
ATOM 1286 C C . CYS A 1 169 ? 0.379 2.367 5.480 1.00 98.81 169 CYS A C 1
ATOM 1288 O O . CYS A 1 169 ? 1.019 2.253 4.432 1.00 98.81 169 CYS A O 1
ATOM 1290 N N . GLU A 1 170 ? 0.718 3.250 6.421 1.00 98.88 170 GLU A N 1
ATOM 1291 C CA . GLU A 1 170 ? 1.829 4.205 6.317 1.00 98.88 170 GLU A CA 1
ATOM 1292 C C . GLU A 1 170 ? 3.175 3.487 6.130 1.00 98.88 170 GLU A C 1
ATOM 1294 O O . GLU A 1 170 ? 4.005 3.875 5.293 1.00 98.88 170 GLU A O 1
ATOM 1299 N N . ASN A 1 171 ? 3.381 2.387 6.862 1.00 98.81 171 ASN A N 1
ATOM 1300 C CA . ASN A 1 171 ? 4.565 1.551 6.711 1.00 98.81 171 ASN A CA 1
ATOM 1301 C C . ASN A 1 171 ? 4.645 0.916 5.315 1.00 98.81 171 ASN A C 1
ATOM 1303 O O . ASN A 1 171 ? 5.692 1.004 4.670 1.00 98.81 171 ASN A O 1
ATOM 1307 N N . GLN A 1 172 ? 3.560 0.311 4.824 1.00 98.81 172 GLN A N 1
ATOM 1308 C CA . GLN A 1 172 ? 3.553 -0.356 3.519 1.00 98.81 172 GLN A CA 1
ATOM 1309 C C . GLN A 1 172 ? 3.750 0.631 2.367 1.00 98.81 172 GLN A C 1
ATOM 1311 O O . GLN A 1 172 ? 4.548 0.357 1.470 1.00 98.81 172 GLN A O 1
ATOM 1316 N N . ILE A 1 173 ? 3.121 1.809 2.418 1.00 98.88 173 ILE A N 1
ATOM 1317 C CA . ILE A 1 173 ? 3.334 2.874 1.423 1.00 98.88 173 ILE A CA 1
ATOM 1318 C C . ILE A 1 173 ? 4.811 3.288 1.384 1.00 98.88 173 ILE A C 1
ATOM 1320 O O . ILE A 1 173 ? 5.390 3.425 0.304 1.00 98.88 173 ILE A O 1
ATOM 1324 N N . THR A 1 174 ? 5.457 3.407 2.548 1.00 98.81 174 THR A N 1
ATOM 1325 C CA . THR A 1 174 ? 6.894 3.711 2.631 1.00 98.81 174 THR A CA 1
ATOM 1326 C C . THR A 1 174 ? 7.747 2.629 1.957 1.00 98.81 174 THR A C 1
ATOM 1328 O O . THR A 1 174 ? 8.662 2.953 1.197 1.00 98.81 174 THR A O 1
ATOM 1331 N N . GLN A 1 175 ? 7.438 1.345 2.176 1.00 98.81 175 GLN A N 1
ATOM 1332 C CA . GLN A 1 175 ? 8.149 0.231 1.530 1.00 98.81 175 GLN A CA 1
ATOM 1333 C C . GLN A 1 175 ? 7.962 0.226 0.003 1.00 98.81 175 GLN A C 1
ATOM 1335 O O . GLN A 1 175 ? 8.914 -0.011 -0.742 1.00 98.81 175 GLN A O 1
ATOM 1340 N N . LEU A 1 176 ? 6.754 0.525 -0.479 1.00 98.81 176 LEU A N 1
ATOM 1341 C CA . LEU A 1 176 ? 6.451 0.595 -1.911 1.00 98.81 176 LEU A CA 1
ATOM 1342 C C . LEU A 1 176 ? 7.184 1.756 -2.598 1.00 98.81 176 LEU A C 1
ATOM 1344 O O . LEU A 1 176 ? 7.777 1.570 -3.662 1.00 98.81 176 LEU A O 1
ATOM 1348 N N . LEU A 1 177 ? 7.203 2.938 -1.973 1.00 98.62 177 LEU A N 1
ATOM 1349 C CA . LEU A 1 177 ? 7.970 4.088 -2.464 1.00 98.62 177 LEU A CA 1
ATOM 1350 C C . LEU A 1 177 ? 9.474 3.795 -2.491 1.00 98.62 177 LEU A C 1
ATOM 1352 O O . LEU A 1 177 ? 10.146 4.151 -3.461 1.00 98.62 177 LEU A O 1
ATOM 1356 N N . ALA A 1 178 ? 9.996 3.095 -1.479 1.00 98.50 178 ALA A N 1
ATOM 1357 C CA . ALA A 1 178 ? 11.384 2.650 -1.477 1.00 98.50 178 ALA A CA 1
ATOM 1358 C C . ALA A 1 178 ? 11.674 1.735 -2.677 1.00 98.50 178 ALA A C 1
ATOM 1360 O O . ALA A 1 178 ? 12.644 1.972 -3.393 1.00 98.50 178 ALA A O 1
ATOM 1361 N N . ALA A 1 179 ? 10.799 0.767 -2.974 1.00 98.19 179 ALA A N 1
ATOM 1362 C CA . ALA A 1 179 ? 10.946 -0.128 -4.126 1.00 98.19 179 ALA A CA 1
ATOM 1363 C C . ALA A 1 179 ? 10.900 0.593 -5.490 1.00 98.19 179 ALA A C 1
ATOM 1365 O O . ALA A 1 179 ? 11.430 0.075 -6.475 1.00 98.19 179 ALA A O 1
ATOM 1366 N N . ALA A 1 180 ? 10.304 1.787 -5.559 1.00 98.00 180 ALA A N 1
ATOM 1367 C CA . ALA A 1 180 ? 10.262 2.614 -6.765 1.00 98.00 180 ALA A CA 1
ATOM 1368 C C . ALA A 1 180 ? 11.541 3.446 -6.995 1.00 98.00 180 ALA A C 1
ATOM 1370 O O . ALA A 1 180 ? 11.687 4.087 -8.041 1.00 98.00 180 ALA A O 1
ATOM 1371 N N . HIS A 1 181 ? 12.494 3.449 -6.060 1.00 97.75 181 HIS A N 1
ATOM 1372 C CA . HIS A 1 181 ? 13.738 4.189 -6.242 1.00 97.75 181 HIS A CA 1
ATOM 1373 C C . HIS A 1 181 ? 14.627 3.575 -7.345 1.00 97.75 181 HIS A C 1
ATOM 1375 O O . HIS A 1 181 ? 14.494 2.421 -7.756 1.00 97.75 181 HIS A O 1
ATOM 1381 N N . THR A 1 182 ? 15.569 4.364 -7.868 1.00 97.25 182 THR A N 1
ATOM 1382 C CA . THR A 1 182 ? 16.571 3.868 -8.825 1.00 97.25 182 THR A CA 1
ATOM 1383 C C . THR A 1 182 ? 17.427 2.766 -8.199 1.00 97.25 182 THR A C 1
ATOM 1385 O O . THR A 1 182 ? 17.925 2.935 -7.087 1.00 97.25 182 THR A O 1
ATOM 1388 N N . GLY A 1 183 ? 17.617 1.665 -8.938 1.00 95.62 183 GLY A N 1
ATOM 1389 C CA . GLY A 1 183 ? 18.444 0.526 -8.523 1.00 95.62 183 GLY A CA 1
ATOM 1390 C C . GLY A 1 183 ? 17.746 -0.477 -7.599 1.00 95.62 183 GLY A C 1
ATOM 1391 O O . GLY A 1 183 ? 18.433 -1.286 -6.989 1.00 95.62 183 GLY A O 1
ATOM 1392 N N . GLN A 1 184 ? 16.418 -0.396 -7.470 1.00 97.44 184 GLN A N 1
ATOM 1393 C CA . GLN A 1 184 ? 15.610 -1.298 -6.647 1.00 97.44 184 GLN A CA 1
ATOM 1394 C C . GLN A 1 184 ? 14.970 -2.389 -7.518 1.00 97.44 184 GLN A C 1
ATOM 1396 O O . GLN A 1 184 ? 15.690 -3.170 -8.137 1.00 97.44 184 GLN A O 1
ATOM 1401 N N . GLU A 1 185 ? 13.640 -2.451 -7.597 1.00 97.94 185 GLU A N 1
ATOM 1402 C CA . GLU A 1 185 ? 12.947 -3.437 -8.425 1.00 97.94 185 GLU A CA 1
ATOM 1403 C C . GLU A 1 185 ? 13.243 -3.221 -9.923 1.00 97.94 185 GLU A C 1
ATOM 1405 O O . GLU A 1 185 ? 13.328 -2.092 -10.419 1.00 97.94 185 GLU A O 1
ATOM 1410 N N . GLY A 1 186 ? 13.426 -4.325 -10.647 1.00 96.50 186 GLY A N 1
ATOM 1411 C CA . GLY A 1 186 ? 13.746 -4.342 -12.076 1.00 96.50 186 GLY A CA 1
ATOM 1412 C C . GLY A 1 186 ? 12.827 -5.243 -12.898 1.00 96.50 186 GLY A C 1
ATOM 1413 O O . GLY A 1 186 ? 12.878 -5.197 -14.130 1.00 96.50 186 GLY A O 1
ATOM 1414 N N . ASN A 1 187 ? 11.988 -6.052 -12.246 1.00 98.06 187 ASN A N 1
ATOM 1415 C CA . ASN A 1 187 ? 11.004 -6.902 -12.894 1.00 98.06 187 ASN A CA 1
ATOM 1416 C C . ASN A 1 187 ? 9.652 -6.177 -12.989 1.00 98.06 187 ASN A C 1
ATOM 1418 O O . ASN A 1 187 ? 9.098 -5.716 -11.994 1.00 98.06 187 ASN A O 1
ATOM 1422 N N . ASN A 1 188 ? 9.103 -6.086 -14.200 1.00 97.94 188 ASN A N 1
ATOM 1423 C CA . ASN A 1 188 ? 7.842 -5.391 -14.455 1.00 97.94 188 ASN A CA 1
ATOM 1424 C C . ASN A 1 188 ? 6.641 -6.068 -13.770 1.00 97.94 188 ASN A C 1
ATOM 1426 O O . ASN A 1 188 ? 5.810 -5.372 -13.203 1.00 97.94 188 ASN A O 1
ATOM 1430 N N . LEU A 1 189 ? 6.572 -7.405 -13.735 1.00 98.50 189 LEU A N 1
ATOM 1431 C CA . LEU A 1 189 ? 5.483 -8.121 -13.054 1.00 98.50 189 LEU A CA 1
ATOM 1432 C C . LEU A 1 189 ? 5.567 -7.986 -11.531 1.00 98.50 189 LEU A C 1
ATOM 1434 O O . LEU A 1 189 ? 4.541 -7.935 -10.859 1.00 98.50 189 LEU A O 1
ATOM 1438 N N . ASP A 1 190 ? 6.776 -7.880 -10.980 1.00 98.69 190 ASP A N 1
ATOM 1439 C CA . ASP A 1 190 ? 6.958 -7.604 -9.554 1.00 98.69 190 ASP A CA 1
ATOM 1440 C C . ASP A 1 190 ? 6.667 -6.149 -9.186 1.00 98.69 190 ASP A C 1
ATOM 1442 O O . ASP A 1 190 ? 6.328 -5.881 -8.032 1.00 98.69 190 ASP A O 1
ATOM 1446 N N . PHE A 1 191 ? 6.742 -5.214 -10.137 1.00 98.69 191 PHE A N 1
ATOM 1447 C CA . PHE A 1 191 ? 6.133 -3.897 -9.973 1.00 98.69 191 PHE A CA 1
ATOM 1448 C C . PHE A 1 191 ? 4.603 -3.977 -10.008 1.00 98.69 191 PHE A C 1
ATOM 1450 O O . PHE A 1 191 ? 3.975 -3.381 -9.143 1.00 98.69 191 PHE A O 1
ATOM 1457 N N . GLU A 1 192 ? 3.991 -4.737 -10.922 1.00 98.56 192 GLU A N 1
ATOM 1458 C CA . GLU A 1 192 ? 2.521 -4.862 -10.953 1.00 98.56 192 GLU A CA 1
ATOM 1459 C C . GLU A 1 192 ? 1.952 -5.523 -9.688 1.00 98.56 192 GLU A C 1
ATOM 1461 O O . GLU A 1 192 ? 0.941 -5.077 -9.157 1.00 98.56 192 GLU A O 1
ATOM 1466 N N . SER A 1 193 ? 2.622 -6.543 -9.144 1.00 98.75 193 SER A N 1
ATOM 1467 C CA . SER A 1 193 ? 2.252 -7.124 -7.841 1.00 98.75 193 SER A CA 1
ATOM 1468 C C . SER A 1 193 ? 2.304 -6.068 -6.725 1.00 98.75 193 SER A C 1
ATOM 1470 O O . SER A 1 193 ? 1.391 -5.969 -5.909 1.00 98.75 193 SER A O 1
ATOM 1472 N N . LYS A 1 194 ? 3.304 -5.176 -6.744 1.00 98.81 194 LYS A N 1
ATOM 1473 C CA . LYS A 1 194 ? 3.372 -4.027 -5.824 1.00 98.81 194 LYS A CA 1
ATOM 1474 C C . LYS A 1 194 ? 2.255 -3.007 -6.062 1.00 98.81 194 LYS A C 1
ATOM 1476 O O . LYS A 1 194 ? 1.810 -2.383 -5.104 1.00 98.81 194 LYS A O 1
ATOM 1481 N N . VAL A 1 195 ? 1.786 -2.840 -7.300 1.00 98.75 195 VAL A N 1
ATOM 1482 C CA . VAL A 1 195 ? 0.619 -1.999 -7.622 1.00 98.75 195 VAL A CA 1
ATOM 1483 C C . VAL A 1 195 ? -0.653 -2.594 -7.014 1.00 98.75 195 VAL A C 1
ATOM 1485 O O . VAL A 1 195 ? -1.423 -1.856 -6.402 1.00 98.75 195 VAL A O 1
ATOM 1488 N N . PHE A 1 196 ? -0.859 -3.914 -7.103 1.00 98.75 196 PHE A N 1
ATOM 1489 C CA . PHE A 1 196 ? -1.974 -4.578 -6.414 1.00 98.75 196 PHE A CA 1
ATOM 1490 C C . PHE A 1 196 ? -1.889 -4.408 -4.897 1.00 98.75 196 PHE A C 1
ATOM 1492 O O . PHE A 1 196 ? -2.894 -4.069 -4.270 1.00 98.75 196 PHE A O 1
ATOM 1499 N N . HIS A 1 197 ? -0.691 -4.540 -4.318 1.00 98.81 197 HIS A N 1
ATOM 1500 C CA . HIS A 1 197 ? -0.472 -4.260 -2.897 1.00 98.81 197 HIS A CA 1
ATOM 1501 C C . HIS A 1 197 ? -0.844 -2.817 -2.538 1.00 98.81 197 HIS A C 1
ATOM 1503 O O . HIS A 1 197 ? -1.574 -2.596 -1.579 1.00 98.81 197 HIS A O 1
ATOM 1509 N N . ALA A 1 198 ? -0.410 -1.833 -3.333 1.00 98.88 198 ALA A N 1
ATOM 1510 C CA . ALA A 1 198 ? -0.762 -0.428 -3.129 1.00 98.88 198 ALA A CA 1
ATOM 1511 C C . ALA A 1 198 ? -2.283 -0.199 -3.151 1.00 98.88 198 ALA A C 1
ATOM 1513 O O . ALA A 1 198 ? -2.800 0.498 -2.285 1.00 98.88 198 ALA A O 1
ATOM 1514 N N . GLY A 1 199 ? -3.000 -0.819 -4.095 1.00 98.75 199 GLY A N 1
ATOM 1515 C CA . GLY A 1 199 ? -4.462 -0.733 -4.180 1.00 98.75 199 GLY A CA 1
ATOM 1516 C C . GLY A 1 199 ? -5.178 -1.382 -2.992 1.00 98.75 199 GLY A C 1
ATOM 1517 O O . GLY A 1 199 ? -6.157 -0.840 -2.490 1.00 98.75 199 GLY A O 1
ATOM 1518 N N . MET A 1 200 ? -4.672 -2.508 -2.485 1.00 98.69 200 MET A N 1
ATOM 1519 C CA . MET A 1 200 ? -5.193 -3.110 -1.254 1.00 98.69 200 MET A CA 1
ATOM 1520 C C . MET A 1 200 ? -5.013 -2.161 -0.056 1.00 98.69 200 MET A C 1
ATOM 1522 O O . MET A 1 200 ? -5.959 -1.959 0.701 1.00 98.69 200 MET A O 1
ATOM 1526 N N . ILE A 1 201 ? -3.834 -1.546 0.096 1.00 98.81 201 ILE A N 1
ATOM 1527 C CA . ILE A 1 201 ? -3.574 -0.564 1.163 1.00 98.81 201 ILE A CA 1
ATOM 1528 C C . ILE A 1 201 ? -4.472 0.670 1.025 1.00 98.81 201 ILE A C 1
ATOM 1530 O O . ILE A 1 201 ? -4.977 1.168 2.028 1.00 98.81 201 ILE A O 1
ATOM 1534 N N . ASP A 1 202 ? -4.716 1.129 -0.202 1.00 98.88 202 ASP A N 1
ATOM 1535 C CA . ASP A 1 202 ? -5.626 2.240 -0.484 1.00 98.88 202 ASP A CA 1
ATOM 1536 C C . ASP A 1 202 ? -7.038 1.979 0.062 1.00 98.88 202 ASP A C 1
ATOM 1538 O O . ASP A 1 202 ? -7.607 2.804 0.777 1.00 98.88 202 ASP A O 1
ATOM 1542 N N . HIS A 1 203 ? -7.569 0.781 -0.193 1.00 98.81 203 HIS A N 1
ATOM 1543 C CA . HIS A 1 203 ? -8.867 0.354 0.325 1.00 98.81 203 HIS A CA 1
ATOM 1544 C C . HIS A 1 203 ? -8.918 0.285 1.854 1.00 98.81 203 HIS A C 1
ATOM 1546 O O . HIS A 1 203 ? -9.922 0.693 2.437 1.00 98.81 203 HIS A O 1
ATOM 1552 N N . VAL A 1 204 ? -7.849 -0.179 2.509 1.00 98.69 204 VAL A N 1
ATOM 1553 C CA . VAL A 1 204 ? -7.764 -0.178 3.980 1.00 98.69 204 VAL A CA 1
ATOM 1554 C C . VAL A 1 204 ? -7.806 1.260 4.513 1.00 98.69 204 VAL A C 1
ATOM 1556 O O . VAL A 1 204 ? -8.573 1.556 5.426 1.00 98.69 204 VAL A O 1
ATOM 1559 N N . GLY A 1 205 ? -7.027 2.174 3.924 1.00 98.62 205 GLY A N 1
ATOM 1560 C CA . GLY A 1 205 ? -7.014 3.584 4.321 1.00 98.62 205 GLY A CA 1
ATOM 1561 C C . GLY A 1 205 ? -8.377 4.265 4.151 1.00 98.62 205 GLY A C 1
ATOM 1562 O O . GLY A 1 205 ? -8.824 4.970 5.056 1.00 98.62 205 GLY A O 1
ATOM 1563 N N . MET A 1 206 ? -9.059 4.021 3.026 1.00 98.81 206 MET A N 1
ATOM 1564 C CA . MET A 1 206 ? -10.415 4.532 2.786 1.00 98.81 206 MET A CA 1
ATOM 1565 C C . MET A 1 206 ? -11.428 4.000 3.805 1.00 98.81 206 MET A C 1
ATOM 1567 O O . MET A 1 206 ? -12.210 4.787 4.334 1.00 98.81 206 MET A O 1
ATOM 1571 N N . GLU A 1 207 ? -11.397 2.700 4.114 1.00 98.69 207 GLU A N 1
ATOM 1572 C CA . GLU A 1 207 ? -12.305 2.115 5.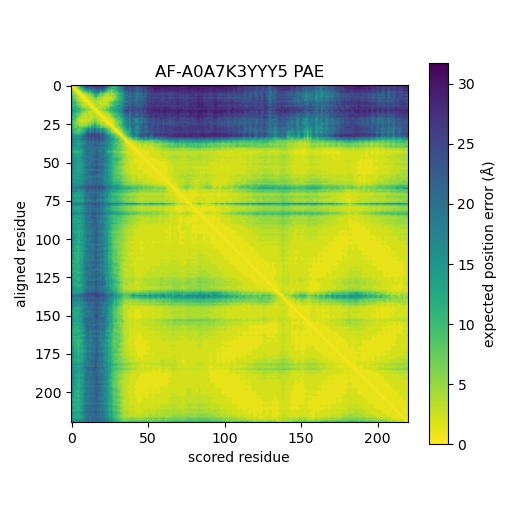108 1.00 98.69 207 GLU A CA 1
ATOM 1573 C C . GLU A 1 207 ? -12.089 2.737 6.491 1.00 98.69 207 GLU A C 1
ATOM 1575 O O . GLU A 1 207 ? -13.055 3.138 7.132 1.00 98.69 207 GLU A O 1
ATOM 1580 N N . VAL A 1 208 ? -10.837 2.902 6.937 1.00 98.62 208 VAL A N 1
ATOM 1581 C CA . VAL A 1 208 ? -10.554 3.528 8.239 1.00 98.62 208 VAL A CA 1
ATOM 1582 C C . VAL A 1 208 ? -11.094 4.958 8.317 1.00 98.62 208 VAL A C 1
ATOM 1584 O O . VAL A 1 208 ? -11.655 5.337 9.348 1.00 98.62 208 VAL A O 1
ATOM 1587 N N . ALA A 1 209 ? -10.934 5.755 7.254 1.00 98.50 209 ALA A N 1
ATOM 1588 C CA . ALA A 1 209 ? -11.493 7.106 7.219 1.00 98.50 209 ALA A CA 1
ATOM 1589 C C . ALA A 1 209 ? -13.016 7.077 7.393 1.00 98.50 209 ALA A C 1
ATOM 1591 O O . ALA A 1 209 ? -13.554 7.820 8.216 1.00 98.50 209 ALA A O 1
ATOM 1592 N N . ASP A 1 210 ? -13.693 6.194 6.657 1.00 98.12 210 ASP A N 1
ATOM 1593 C CA . ASP A 1 210 ? -15.150 6.118 6.660 1.00 98.12 210 ASP A CA 1
ATOM 1594 C C . ASP A 1 210 ? -15.699 5.614 8.002 1.00 98.12 210 ASP A C 1
ATOM 1596 O O . ASP A 1 210 ? -16.570 6.250 8.597 1.00 98.12 210 ASP A O 1
ATOM 1600 N N . LEU A 1 211 ? -15.088 4.563 8.565 1.00 98.06 211 LEU A N 1
ATOM 1601 C CA . LEU A 1 211 ? -15.383 4.079 9.916 1.00 98.06 211 LEU A CA 1
ATOM 1602 C C . LEU A 1 211 ? -15.286 5.209 10.947 1.00 98.06 211 LEU A C 1
ATOM 1604 O O . LEU A 1 211 ? -16.180 5.363 11.781 1.00 98.06 211 LEU A O 1
ATOM 1608 N N . ALA A 1 212 ? -14.220 6.013 10.892 1.00 98.19 212 ALA A N 1
ATOM 1609 C CA . ALA A 1 212 ? -13.986 7.082 11.855 1.00 98.19 212 ALA A CA 1
ATOM 1610 C C . ALA A 1 212 ? -15.025 8.211 11.749 1.00 98.19 212 ALA A C 1
ATOM 1612 O O . ALA A 1 212 ? -15.589 8.613 12.769 1.00 98.19 212 ALA A O 1
ATOM 1613 N N . GLN A 1 213 ? -15.307 8.720 10.543 1.00 97.69 213 GLN A N 1
ATOM 1614 C CA . GLN A 1 213 ? -16.276 9.815 10.374 1.00 97.69 213 GLN A CA 1
ATOM 1615 C C . GLN A 1 213 ? -17.716 9.373 10.633 1.00 97.69 213 GLN A C 1
ATOM 1617 O O . GLN A 1 213 ? -18.455 10.109 11.286 1.00 97.69 213 GLN A O 1
ATOM 1622 N N . VAL A 1 214 ? -18.121 8.183 10.184 1.00 97.62 214 VAL A N 1
ATOM 1623 C CA . VAL A 1 214 ? -19.482 7.680 10.418 1.00 97.62 214 VAL A CA 1
ATOM 1624 C C . VAL A 1 214 ? -19.708 7.491 11.916 1.00 97.62 214 VAL A C 1
ATOM 1626 O O . VAL A 1 214 ? -20.682 8.009 12.463 1.00 97.62 214 VAL A O 1
ATOM 1629 N N . SER A 1 215 ? -18.755 6.858 12.605 1.00 97.12 215 SER A N 1
ATOM 1630 C CA . SER A 1 215 ? -18.882 6.558 14.036 1.00 97.12 215 SER A CA 1
ATOM 1631 C C . SER A 1 215 ? -18.836 7.808 14.917 1.00 97.12 215 SER A C 1
ATOM 1633 O O . SER A 1 215 ? -19.640 7.943 15.838 1.00 97.12 215 SER A O 1
ATOM 1635 N N . ALA A 1 216 ? -17.902 8.728 14.652 1.00 97.38 216 ALA A N 1
ATOM 1636 C CA . ALA A 1 216 ? -17.658 9.874 15.529 1.00 97.38 216 ALA A CA 1
ATOM 1637 C C . ALA A 1 216 ? -18.480 11.118 15.160 1.00 97.38 216 ALA A C 1
ATOM 1639 O O . ALA A 1 216 ? -18.869 11.884 16.041 1.00 97.38 216 ALA A O 1
ATOM 1640 N N . LEU A 1 217 ? -18.735 11.341 13.866 1.00 96.94 217 LEU A N 1
ATOM 1641 C CA . LEU A 1 217 ? -19.419 12.539 13.360 1.00 96.94 217 LEU A CA 1
ATOM 1642 C C . LEU A 1 217 ? -20.877 12.275 12.959 1.00 96.94 217 LEU A C 1
ATOM 1644 O O . LEU A 1 217 ? -21.586 13.223 12.619 1.00 96.94 217 LEU A O 1
ATOM 1648 N N . GLY A 1 218 ? -21.337 11.020 13.011 1.00 93.38 218 GLY A N 1
ATOM 1649 C CA . GLY A 1 218 ? -22.722 10.648 12.716 1.00 93.38 218 GLY A CA 1
ATOM 1650 C C . GLY A 1 218 ? -23.098 10.851 11.250 1.00 93.38 218 GLY A C 1
ATOM 1651 O O . GLY A 1 218 ? -24.210 11.297 10.957 1.00 93.38 218 GLY A O 1
ATOM 1652 N N . TYR A 1 219 ? -22.158 10.602 10.337 1.00 92.88 219 TYR A N 1
ATOM 1653 C CA . TYR A 1 219 ? -22.422 10.695 8.901 1.00 92.88 219 TYR A CA 1
ATOM 1654 C C . TYR A 1 219 ? -23.354 9.560 8.432 1.00 92.88 219 TYR A C 1
ATOM 1656 O O . TYR A 1 219 ? -23.315 8.485 9.032 1.00 92.88 219 TYR A O 1
ATOM 1664 N N . PRO A 1 220 ? -24.227 9.814 7.430 1.00 85.38 220 PRO A N 1
ATOM 1665 C CA . PRO A 1 220 ? -25.152 8.810 6.898 1.00 85.38 220 PRO A CA 1
ATOM 1666 C C . PRO A 1 220 ? -24.469 7.619 6.233 1.00 85.38 220 PRO A C 1
ATOM 1668 O O . PRO A 1 220 ? -23.399 7.831 5.620 1.00 85.38 220 PRO A O 1
#

Mean predicted aligned error: 7.61 Å

Foldseek 3Di:
DPFPWDKDWDQWDDDPVDIDGTDIDTDTRDDDPPDPDDADPAALHALCRCLVVLVVVCVVVPDDQDDPDQFDDQDPQDRDGQPDADAGPLRAHRLQLRLLVLLVVLLVLLCVLLVLLVVLLVVLCVVPNQAQFQDQDHPVDPQSQVLCCNHRVDDGGGSVSLVVLSVSLVVRSVVSVVCSHRNHDRDNSSSSSSSVVSVSSSVSSNSSSSSRCCRRVVDD

pLDDT: mean 91.29, std 13.18, range [30.84, 98.88]